Protein AF-A0A2U1SVS5-F1 (afdb_monomer)

Nearest PDB structures (foldseek):
  7b1z-assembly2_B  TM=5.667E-01  e=1.091E-02  Prescottella equi
  4csb-assembly1_A  TM=5.385E-01  e=7.989E-03  Prescottella equi 103S
  5aeo-assembly2_B  TM=5.431E-01  e=1.932E-02  Prescottella equi 103S
  4e1t-assembly1_A  TM=3.953E-01  e=3.135E+00  Yersinia pseudotuberculosis
  2fwv-assembly1_A  TM=2.058E-01  e=2.418E+00  Mycobacterium tuberculosis H37Rv

Mean predicted aligned error: 15.15 Å

Sequence (180 aa):
MSNTLQEVSKEHADALAILSKTALDQEIARSEAAGKQNAAIGTLLRSQPESKCGCQPKVQACGYFCISASPCACGPGNIVVTAGPMAIGNRNVTFTGTGANFQPDGINMSNVYFSGQLPPAESLVGVQVRLHIEITPYSGTIYVYENFTPVGTLIAATQYAGWQGARNFSGDVYGYFYLS

Organism: Methylosinus sporium (NCBI:txid42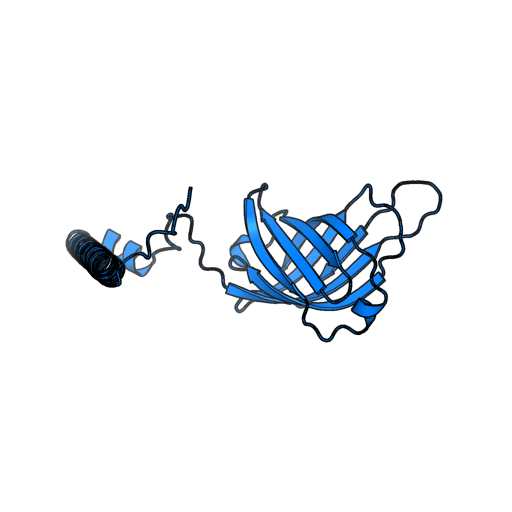8)

Secondary structure (DSSP, 8-state):
---------HHHHHHHHHHHHHHHHHHHHHHHHHHHH-HHHHHHHHT--S-TTT----EEEEEEEEEEE---TTSPEEEEEEEEEEEETTEEEEEEEEEEEE-----EEEEEEEEEEE--HHHHBTSEEEEEEEEETTEEEEEEEETTEEEEEEEE-TT-GGGGGPPPEEEEEEEEEEE-

Foldseek 3Di:
DDDDDPDPPVVNVVVVVVVVVVVVVVVVVVQVVVCVVDVVSVVCVVVPDDDPPPCQPWFKKKWWKWWAWAPDPPFWIKIWMWTPQIDRHPFTKIKTWMFTRHDRPTDTDGGWMKIWTAHHLVVFAPAKWKWWWWAAQQWIKTFIDGPNHGGIMIITDSPRPCSNVDHTDTDIIIIGIHTD

pLDDT: mean 74.79, std 17.15, range [32.5, 95.44]

Solvent-accessible surface area (backbone atoms only — not comparable to full-atom values): 9610 Å² total; per-residue (Å²): 140,81,87,77,81,79,74,79,52,67,67,60,56,52,51,50,51,52,52,52,50,52,54,51,56,50,49,51,53,51,51,54,51,50,22,70,76,32,69,70,48,36,49,51,63,76,59,55,72,62,57,91,81,79,51,66,68,62,26,58,26,37,32,37,31,32,41,37,34,46,68,49,96,84,57,68,12,45,37,42,38,38,32,57,75,19,38,28,57,98,39,48,26,30,36,50,27,44,24,71,75,34,80,37,76,68,44,72,47,70,72,42,46,31,36,38,39,27,54,46,45,88,76,41,47,80,38,72,31,40,36,41,38,38,35,36,65,66,44,38,39,38,37,35,21,50,90,88,41,79,60,29,44,30,38,43,56,82,81,52,77,66,23,82,77,38,63,78,44,75,50,62,28,44,27,36,34,39,81,102

Radius of gyration: 22.4 Å; Cα contacts (8 Å, |Δi|>4): 363; chains: 1; bounding box: 49×61×62 Å

Structure (mmCIF, N/CA/C/O backbone):
data_AF-A0A2U1SVS5-F1
#
_entry.id   AF-A0A2U1SVS5-F1
#
loop_
_atom_site.group_PDB
_atom_site.id
_atom_site.type_symbol
_atom_site.label_atom_id
_atom_site.label_alt_id
_atom_site.label_comp_id
_atom_site.label_asym_id
_atom_site.label_entity_id
_atom_site.label_seq_id
_atom_site.pdbx_PDB_ins_code
_atom_site.Cartn_x
_atom_site.Cartn_y
_atom_site.Cartn_z
_atom_site.occupancy
_atom_site.B_iso_or_equiv
_atom_site.auth_seq_id
_atom_site.auth_comp_id
_atom_site.auth_asym_id
_atom_site.auth_atom_id
_atom_site.pdbx_PDB_model_num
ATOM 1 N N . MET A 1 1 ? 10.528 46.551 0.235 1.00 32.50 1 MET A N 1
ATOM 2 C CA . MET A 1 1 ? 9.398 45.650 0.545 1.00 32.50 1 MET A CA 1
ATOM 3 C C . MET A 1 1 ? 9.972 44.449 1.274 1.00 32.50 1 MET A C 1
ATOM 5 O O . MET A 1 1 ? 10.693 43.688 0.651 1.00 32.50 1 MET A O 1
ATOM 9 N N . SER A 1 2 ? 9.755 44.342 2.584 1.00 36.56 2 SER A N 1
ATOM 10 C CA . SER A 1 2 ? 10.197 43.195 3.386 1.00 36.56 2 SER A CA 1
ATOM 11 C C . SER A 1 2 ? 8.998 42.757 4.220 1.00 36.56 2 SER A C 1
ATOM 13 O O . SER A 1 2 ? 8.586 43.493 5.111 1.00 36.56 2 SER A O 1
ATOM 15 N N . ASN A 1 3 ? 8.374 41.635 3.856 1.00 38.59 3 ASN A N 1
ATOM 16 C CA . ASN A 1 3 ? 7.337 40.996 4.664 1.00 38.59 3 ASN A CA 1
ATOM 17 C C . ASN A 1 3 ? 8.032 39.933 5.511 1.00 38.59 3 ASN A C 1
ATOM 19 O O . ASN A 1 3 ? 8.289 38.822 5.050 1.00 38.59 3 ASN A O 1
ATOM 23 N N . THR A 1 4 ? 8.394 40.309 6.732 1.00 44.88 4 THR A N 1
ATOM 24 C CA . THR A 1 4 ? 8.824 39.383 7.774 1.00 44.88 4 THR A CA 1
ATOM 25 C C . THR A 1 4 ? 7.625 38.544 8.207 1.00 44.88 4 THR A C 1
ATOM 27 O O . THR A 1 4 ? 6.582 39.083 8.576 1.00 44.88 4 THR A O 1
ATOM 30 N N . LEU A 1 5 ? 7.774 37.219 8.134 1.00 44.53 5 LEU A N 1
ATOM 31 C CA . LEU A 1 5 ? 6.872 36.250 8.753 1.00 44.53 5 LEU A CA 1
ATOM 32 C C . LEU A 1 5 ? 6.638 36.673 10.209 1.00 44.53 5 LEU A C 1
ATOM 34 O O . LEU A 1 5 ? 7.589 36.770 10.980 1.00 44.53 5 LEU A O 1
ATOM 38 N N . GLN A 1 6 ? 5.386 36.968 10.563 1.00 47.75 6 GLN A N 1
ATOM 39 C CA . GLN A 1 6 ? 4.992 37.165 11.953 1.00 47.75 6 GLN A CA 1
ATOM 40 C C . GLN A 1 6 ? 5.245 35.850 12.691 1.00 47.75 6 GLN A C 1
ATOM 42 O O . GLN A 1 6 ? 4.517 34.875 12.502 1.00 47.75 6 GLN A O 1
ATOM 47 N N . GLU A 1 7 ? 6.305 35.812 13.496 1.00 52.25 7 GLU A N 1
ATOM 48 C CA . GLU A 1 7 ? 6.508 34.757 14.479 1.00 52.25 7 GLU A CA 1
ATOM 49 C C . GLU A 1 7 ? 5.270 34.716 15.377 1.00 52.25 7 GLU A C 1
ATOM 51 O O . GLU A 1 7 ? 4.921 35.700 16.033 1.00 52.25 7 GLU A O 1
ATOM 56 N N . VAL A 1 8 ? 4.571 33.581 15.375 1.00 52.19 8 VAL A N 1
ATOM 57 C CA . VAL A 1 8 ? 3.497 33.314 16.330 1.00 52.19 8 VAL A CA 1
ATOM 58 C C . VAL A 1 8 ? 4.132 33.391 17.713 1.00 52.19 8 VAL A C 1
ATOM 60 O O . VAL A 1 8 ? 4.944 32.533 18.068 1.00 52.19 8 VAL A O 1
ATOM 63 N N . SER A 1 9 ? 3.823 34.444 18.476 1.00 60.56 9 SER A N 1
ATOM 64 C CA . SER A 1 9 ? 4.403 34.592 19.808 1.00 60.56 9 SER A CA 1
ATOM 65 C C . SER A 1 9 ? 3.999 33.385 20.656 1.00 60.56 9 SER A C 1
ATOM 67 O O . SER A 1 9 ? 2.873 32.889 20.567 1.00 60.56 9 SER A O 1
ATOM 69 N N . LYS A 1 10 ? 4.935 32.891 21.470 1.00 56.66 10 LYS A N 1
ATOM 70 C CA . LYS A 1 10 ? 4.764 31.720 22.346 1.00 56.66 10 LYS A CA 1
ATOM 71 C C . LYS A 1 10 ? 3.466 31.783 23.170 1.00 56.66 10 LYS A C 1
ATOM 73 O O . LYS A 1 10 ? 2.814 30.769 23.378 1.00 56.66 10 LYS A O 1
ATOM 78 N N . GLU A 1 11 ? 3.043 32.992 23.526 1.00 58.91 11 GLU A N 1
ATOM 79 C CA . GLU A 1 11 ? 1.795 33.290 24.232 1.00 58.91 11 GLU A CA 1
ATOM 80 C C . GLU A 1 11 ? 0.536 32.850 23.467 1.00 58.91 11 GLU A C 1
ATOM 82 O O . GLU A 1 11 ? -0.402 32.351 24.082 1.00 58.91 11 GLU A O 1
ATOM 87 N N . HIS A 1 12 ? 0.507 32.967 22.135 1.00 54.91 12 HIS A N 1
ATOM 88 C CA . HIS A 1 12 ? -0.625 32.510 21.320 1.00 54.91 12 HIS A CA 1
ATOM 89 C C . HIS A 1 12 ? -0.682 30.981 21.224 1.00 54.91 12 HIS A C 1
ATOM 91 O O . HIS A 1 12 ? -1.770 30.407 21.223 1.00 54.91 12 HIS A O 1
ATOM 97 N N . ALA A 1 13 ? 0.474 30.313 21.182 1.00 57.88 13 ALA A N 1
ATOM 98 C CA . ALA A 1 13 ? 0.549 28.853 21.196 1.00 57.88 13 ALA A CA 1
ATOM 99 C C . ALA A 1 13 ? 0.124 28.282 22.559 1.00 57.88 13 ALA A C 1
ATOM 101 O O . ALA A 1 13 ? -0.654 27.328 22.614 1.00 57.88 13 ALA A O 1
ATOM 102 N N . ASP A 1 14 ? 0.563 28.914 23.649 1.00 63.12 14 ASP A N 1
ATOM 103 C CA . ASP A 1 14 ? 0.199 28.519 25.010 1.00 63.12 14 ASP A CA 1
ATOM 104 C C . ASP A 1 14 ? -1.291 28.793 25.286 1.00 63.12 14 ASP A C 1
ATOM 106 O O . ASP A 1 14 ? -1.988 27.931 25.826 1.00 63.12 14 ASP A O 1
ATOM 110 N N . ALA A 1 15 ? -1.828 29.931 24.829 1.00 64.50 15 ALA A N 1
ATOM 111 C CA . ALA A 1 15 ? -3.259 30.226 24.914 1.00 64.50 15 ALA A CA 1
ATOM 112 C C . ALA A 1 15 ? -4.104 29.209 24.129 1.00 64.50 15 ALA A C 1
ATOM 114 O O . ALA A 1 15 ? -5.128 28.740 24.630 1.00 64.50 15 ALA A O 1
ATOM 115 N N . LEU A 1 16 ? -3.665 28.810 22.931 1.00 64.19 16 LEU A N 1
ATOM 116 C CA . LEU A 1 16 ? -4.372 27.816 22.124 1.00 64.19 16 LEU A CA 1
ATOM 117 C C . LEU A 1 16 ? -4.304 26.414 22.746 1.00 64.19 16 LEU A C 1
ATOM 119 O O . LEU A 1 16 ? -5.296 25.684 22.714 1.00 64.19 16 LEU A O 1
ATOM 123 N N . ALA A 1 17 ? -3.175 26.045 23.355 1.00 64.31 17 ALA A N 1
ATOM 124 C CA . ALA A 1 17 ? -3.030 24.784 24.081 1.00 64.31 17 ALA A CA 1
ATOM 125 C C . ALA A 1 17 ? -3.951 24.731 25.312 1.00 64.31 17 ALA A C 1
ATOM 127 O O . ALA A 1 17 ? -4.614 23.717 25.545 1.00 64.31 17 ALA A O 1
ATOM 128 N N . ILE A 1 18 ? -4.054 25.838 26.057 1.00 71.56 18 ILE A N 1
ATOM 129 C CA . ILE A 1 18 ? -4.967 25.966 27.202 1.00 71.56 18 ILE A CA 1
ATOM 130 C C . ILE A 1 18 ? -6.426 25.871 26.742 1.00 71.56 18 ILE A C 1
ATOM 132 O O . ILE A 1 18 ? -7.206 25.125 27.340 1.00 71.56 18 ILE A O 1
ATOM 136 N N . LEU A 1 19 ? -6.796 26.573 25.667 1.00 65.25 19 LEU A N 1
ATOM 137 C CA . LEU A 1 19 ? -8.152 26.529 25.111 1.00 65.25 19 LEU A CA 1
ATOM 138 C C . LEU A 1 19 ? -8.512 25.132 24.594 1.00 65.25 19 LEU A C 1
ATOM 140 O O . LEU A 1 19 ? -9.597 24.634 24.889 1.00 65.25 19 LEU A O 1
ATOM 144 N N . SER A 1 20 ? -7.588 24.469 23.895 1.00 62.53 20 SER A N 1
ATOM 145 C CA . SER A 1 20 ? -7.791 23.114 23.363 1.00 62.53 20 SER A CA 1
ATOM 146 C C . SER A 1 20 ? -7.962 22.092 24.484 1.00 62.53 20 SER A C 1
ATOM 148 O O . SER A 1 20 ? -8.863 21.256 24.431 1.00 62.53 20 SER A O 1
ATOM 150 N N . LYS A 1 21 ? -7.143 22.191 25.537 1.00 70.19 21 LYS A N 1
ATOM 151 C CA . LYS A 1 21 ? -7.259 21.332 26.718 1.00 70.19 21 LYS A CA 1
ATOM 152 C C . LYS A 1 21 ? -8.577 21.564 27.459 1.00 70.19 21 LYS A C 1
ATOM 154 O O . LYS A 1 21 ? -9.268 20.610 27.787 1.00 70.19 21 LYS A O 1
ATOM 159 N N . THR A 1 22 ? -8.965 22.824 27.647 1.00 75.06 22 THR A N 1
ATOM 160 C CA . THR A 1 22 ? -10.221 23.176 28.329 1.00 75.06 22 THR A CA 1
ATOM 161 C C . THR A 1 22 ? -11.444 22.681 27.554 1.00 75.06 22 THR A C 1
ATOM 163 O O . THR A 1 22 ? -12.389 22.179 28.158 1.00 75.06 22 THR A O 1
ATOM 166 N N . ALA A 1 23 ? -11.427 22.782 26.222 1.00 67.25 23 ALA A N 1
ATOM 167 C CA . ALA A 1 23 ? -12.500 22.263 25.376 1.00 67.25 23 ALA A CA 1
ATOM 168 C C . ALA A 1 23 ? -12.603 20.730 25.456 1.00 67.25 23 ALA A C 1
ATOM 170 O O . ALA A 1 23 ? -13.708 20.195 25.547 1.00 67.25 23 ALA A O 1
ATOM 171 N N . LEU A 1 24 ? -11.463 20.031 25.489 1.00 67.81 24 LEU A N 1
ATOM 172 C CA . LEU A 1 24 ? -11.420 18.578 25.657 1.00 67.81 24 LEU A CA 1
ATOM 173 C C . LEU A 1 24 ? -11.971 18.148 27.026 1.00 67.81 24 LEU A C 1
ATOM 175 O O . LEU A 1 24 ? -12.818 17.258 27.093 1.00 67.81 24 LEU A O 1
ATOM 179 N N . ASP A 1 25 ? -11.551 18.817 28.101 1.00 69.44 25 ASP A N 1
ATOM 180 C CA . ASP A 1 25 ? -11.997 18.513 29.466 1.00 69.44 25 ASP A CA 1
ATOM 181 C C . ASP A 1 25 ? -13.510 18.762 29.639 1.00 69.44 25 ASP A C 1
ATOM 183 O O . ASP A 1 25 ? -14.208 17.987 30.301 1.00 69.44 25 ASP A O 1
ATOM 187 N N . GLN A 1 26 ? -14.054 19.804 28.997 1.00 71.06 26 GLN A N 1
ATOM 188 C CA . GLN A 1 26 ? -15.495 20.081 28.999 1.00 71.06 26 GLN A CA 1
ATOM 189 C C . GLN A 1 26 ? -16.303 19.020 28.245 1.00 71.06 26 GLN A C 1
ATOM 191 O O . GLN A 1 26 ? -17.394 18.656 28.695 1.00 71.06 26 GLN A O 1
ATOM 196 N N . GLU A 1 27 ? -15.787 18.507 27.129 1.00 66.88 27 GLU A N 1
ATOM 197 C CA . GLU A 1 27 ? -16.477 17.472 26.357 1.00 66.88 27 GLU A CA 1
ATOM 198 C C . GLU A 1 27 ? -16.453 16.117 27.079 1.00 66.88 27 GLU A C 1
ATOM 200 O O . GLU A 1 27 ? -17.473 15.425 27.126 1.00 66.88 27 GLU A O 1
ATOM 205 N N . ILE A 1 28 ? -15.342 15.780 27.749 1.00 66.50 28 ILE A N 1
ATOM 206 C CA . ILE A 1 28 ? -15.255 14.602 28.629 1.00 66.50 28 ILE A CA 1
ATOM 207 C C . ILE A 1 28 ? -16.303 14.698 29.744 1.00 66.50 28 ILE A C 1
ATOM 209 O O . ILE A 1 28 ? -17.084 13.766 29.938 1.00 66.50 28 ILE A O 1
ATOM 213 N N . ALA A 1 29 ? -16.395 15.844 30.425 1.00 71.12 29 ALA A N 1
ATOM 214 C CA . ALA A 1 29 ? -17.366 16.038 31.501 1.00 71.12 29 ALA A CA 1
ATOM 215 C C . ALA A 1 29 ? -18.826 15.950 31.012 1.00 71.12 29 ALA A C 1
ATOM 217 O O . ALA A 1 29 ? -19.676 15.363 31.690 1.00 71.12 29 ALA A O 1
ATOM 218 N N . ARG A 1 30 ? -19.131 16.490 29.822 1.00 68.62 30 ARG A N 1
ATOM 219 C CA . ARG A 1 30 ? -20.461 16.367 29.191 1.00 68.62 30 ARG A CA 1
ATOM 220 C C . ARG A 1 30 ? -20.795 14.921 28.849 1.00 68.62 30 ARG A C 1
ATOM 222 O O . ARG A 1 30 ? -21.911 14.472 29.112 1.00 68.62 30 ARG A O 1
ATOM 229 N N . SER A 1 31 ? -19.823 14.194 28.312 1.00 60.66 31 SER A N 1
ATOM 230 C CA . SER A 1 31 ? -19.953 12.784 27.954 1.00 60.66 31 SER A CA 1
ATOM 231 C C . SER A 1 31 ? -20.200 11.901 29.186 1.00 60.66 31 SER A C 1
ATOM 233 O O . SER A 1 31 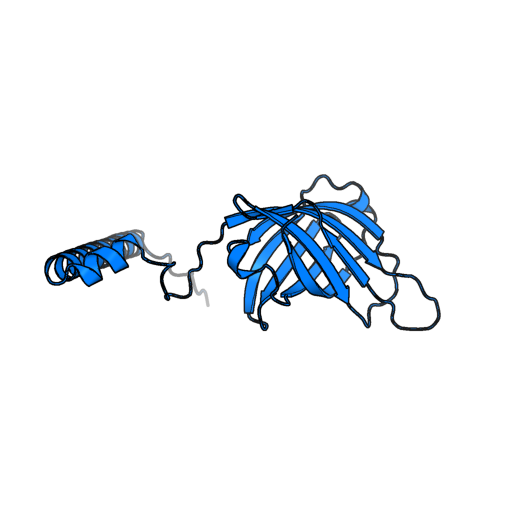? -21.124 11.084 29.203 1.00 60.66 31 SER A O 1
ATOM 235 N N . GLU A 1 32 ? -19.469 12.131 30.280 1.00 66.19 32 GLU A N 1
ATOM 236 C CA . GLU A 1 32 ? -19.681 11.422 31.547 1.00 66.19 32 GLU A CA 1
ATOM 237 C C . GLU A 1 32 ? -21.039 11.740 32.187 1.00 66.19 32 GLU A C 1
ATOM 239 O O . GLU A 1 32 ? -21.702 10.845 32.724 1.00 66.19 32 GLU A O 1
ATOM 244 N N . ALA A 1 33 ? -21.484 12.999 32.118 1.00 65.75 33 ALA A N 1
ATOM 245 C CA . ALA A 1 33 ? -22.799 13.402 32.609 1.00 65.75 33 ALA A CA 1
ATOM 246 C C . ALA A 1 33 ? -23.936 12.752 31.797 1.00 65.75 33 ALA A C 1
ATOM 248 O O . ALA A 1 33 ? -24.898 12.249 32.385 1.00 65.75 33 ALA A O 1
ATOM 249 N N . ALA A 1 34 ? -23.795 12.678 30.469 1.00 59.38 34 ALA A N 1
ATOM 250 C CA . ALA A 1 34 ? -24.742 11.993 29.587 1.00 59.38 34 ALA A CA 1
ATOM 251 C C . ALA A 1 34 ? -24.784 10.474 29.846 1.00 59.38 34 ALA A C 1
ATOM 253 O O . ALA A 1 34 ? -25.864 9.879 29.888 1.00 59.38 34 ALA A O 1
ATOM 254 N N . GLY A 1 35 ? -23.629 9.849 30.104 1.00 55.69 35 GLY A N 1
ATOM 255 C CA . GLY A 1 35 ? -23.532 8.429 30.458 1.00 55.69 35 GLY A CA 1
ATOM 256 C C . GLY A 1 35 ? -24.155 8.078 31.815 1.00 55.69 35 GLY A C 1
ATOM 257 O O . GLY A 1 35 ? -24.663 6.969 31.984 1.00 55.69 35 GLY A O 1
ATOM 258 N N . LYS A 1 36 ? -24.169 9.017 32.771 1.00 61.03 36 LYS A N 1
ATOM 259 C CA . LYS A 1 36 ? -24.844 8.850 34.074 1.00 61.03 36 LYS A CA 1
ATOM 260 C C . LYS A 1 36 ? -26.362 9.019 33.988 1.00 61.03 36 LYS A C 1
ATOM 262 O O . LYS A 1 36 ? -27.076 8.370 34.745 1.00 61.03 36 LYS A O 1
ATOM 267 N N . GLN A 1 37 ? -26.860 9.865 33.083 1.00 56.75 37 GLN A N 1
ATOM 268 C CA . GLN A 1 37 ? -28.302 10.080 32.900 1.00 56.75 37 GLN A CA 1
ATOM 269 C C . GLN A 1 37 ? -28.986 8.963 32.103 1.00 56.75 37 GLN A C 1
ATOM 271 O O . GLN A 1 37 ? -30.198 8.789 32.219 1.00 56.75 37 GLN A O 1
ATOM 276 N N . ASN A 1 38 ? -28.238 8.187 31.315 1.00 52.16 38 ASN A N 1
ATOM 277 C CA . ASN A 1 38 ? -28.802 7.106 30.518 1.00 52.16 38 ASN A CA 1
ATOM 278 C C . ASN A 1 38 ? -27.835 5.912 30.458 1.00 52.16 38 ASN A C 1
ATOM 280 O O . ASN A 1 38 ? -26.825 5.944 29.756 1.00 52.16 38 ASN A O 1
ATOM 284 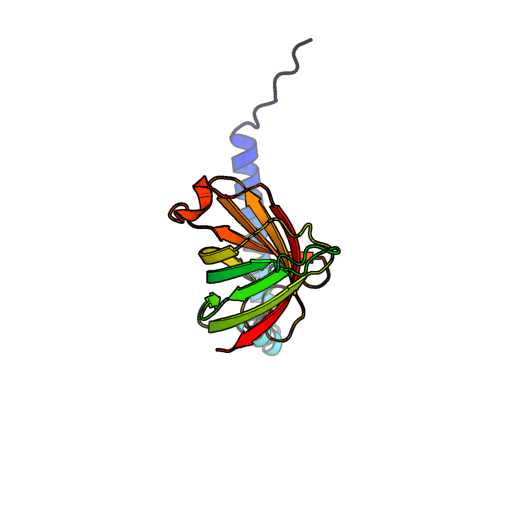N N . ALA A 1 39 ? -28.144 4.836 31.189 1.00 55.78 39 ALA A N 1
ATOM 285 C CA . ALA A 1 39 ? -27.276 3.659 31.310 1.00 55.78 39 ALA A CA 1
ATOM 286 C C . ALA A 1 39 ? -26.973 2.974 29.955 1.00 55.78 39 ALA A C 1
ATOM 288 O O . ALA A 1 39 ? -25.899 2.396 29.773 1.00 55.78 39 ALA A O 1
ATOM 289 N N . ALA A 1 40 ? -27.867 3.104 28.967 1.00 54.25 40 ALA A N 1
ATOM 290 C CA . ALA A 1 40 ? -27.623 2.639 27.600 1.00 54.25 40 ALA A CA 1
ATOM 291 C C . ALA A 1 40 ? -26.546 3.479 26.880 1.00 54.25 40 ALA A C 1
ATOM 293 O O . ALA A 1 40 ? -25.723 2.933 26.146 1.00 54.25 40 ALA A O 1
ATOM 294 N N . ILE A 1 41 ? -26.484 4.787 27.157 1.00 53.44 41 ILE A N 1
ATOM 295 C CA . ILE A 1 41 ? -25.444 5.693 26.644 1.00 53.44 41 ILE A CA 1
ATOM 296 C C . ILE A 1 41 ? -24.109 5.422 27.343 1.00 53.44 41 ILE A C 1
ATOM 298 O O . ILE A 1 41 ? -23.082 5.382 26.680 1.00 53.44 41 ILE A O 1
ATOM 302 N N . GLY A 1 42 ? -24.106 5.142 28.651 1.00 48.88 42 GLY A N 1
ATOM 303 C CA . GLY A 1 42 ? -22.891 4.728 29.368 1.00 48.88 42 GLY A CA 1
ATOM 304 C C . GLY A 1 42 ? -22.266 3.441 28.810 1.00 48.88 42 GLY A C 1
ATOM 305 O O . GLY A 1 42 ? -21.043 3.298 28.800 1.00 48.88 42 GLY A O 1
ATOM 306 N N . THR A 1 43 ? -23.094 2.533 28.285 1.00 49.53 43 THR A N 1
ATOM 307 C CA . THR A 1 43 ? -22.629 1.304 27.626 1.00 49.53 43 THR A CA 1
ATOM 308 C C . THR A 1 43 ? -22.108 1.594 26.215 1.00 49.53 43 THR A C 1
ATOM 310 O O . THR A 1 43 ? -21.009 1.158 25.901 1.00 49.53 43 THR A O 1
ATOM 313 N N . LEU A 1 44 ? -22.810 2.420 25.424 1.00 47.59 44 LEU A N 1
ATOM 314 C CA . LEU A 1 44 ? -22.357 2.909 24.108 1.00 47.59 44 LEU A CA 1
ATOM 315 C C . LEU A 1 44 ? -21.078 3.760 24.167 1.00 47.59 44 LEU A C 1
ATOM 317 O O . LEU A 1 44 ? -20.303 3.768 23.216 1.00 47.59 44 LEU A O 1
ATOM 321 N N . LEU A 1 45 ? -20.853 4.470 25.274 1.00 49.06 45 LEU A N 1
ATOM 322 C CA . LEU A 1 45 ? -19.648 5.262 25.523 1.00 49.06 45 LEU A CA 1
ATOM 323 C C . LEU A 1 45 ? -18.438 4.381 25.851 1.00 49.06 45 LEU A C 1
ATOM 325 O O . LEU A 1 45 ? -17.338 4.631 25.370 1.00 49.06 45 LEU A O 1
ATOM 329 N N . ARG A 1 46 ? -18.642 3.322 26.645 1.00 47.69 46 ARG A N 1
ATOM 330 C CA . ARG A 1 46 ? -17.602 2.314 26.927 1.00 47.69 46 ARG A CA 1
ATOM 331 C C . ARG A 1 46 ? -17.363 1.375 25.751 1.00 47.69 46 ARG A C 1
ATOM 333 O O . ARG A 1 46 ? -16.282 0.811 25.639 1.00 47.69 46 ARG A O 1
ATOM 340 N N . SER A 1 47 ? -18.366 1.212 24.896 1.00 44.06 47 SER A N 1
ATOM 341 C CA . SER A 1 47 ? -18.297 0.434 23.669 1.00 44.06 47 SER A CA 1
ATOM 342 C C . SER A 1 47 ? -18.128 1.312 22.434 1.00 44.06 47 SER A C 1
ATOM 344 O O . SER A 1 47 ? -18.499 0.830 21.367 1.00 44.06 47 SER A O 1
ATOM 346 N N . GLN A 1 48 ? -17.658 2.571 22.549 1.00 39.06 48 GLN A N 1
ATOM 347 C CA . GLN A 1 48 ? -17.537 3.448 21.381 1.00 39.06 48 GLN A CA 1
ATOM 348 C C . GLN A 1 48 ? -16.730 2.719 20.305 1.00 39.06 48 GLN A C 1
ATOM 350 O O . GLN A 1 48 ? -15.525 2.524 20.478 1.00 39.06 48 GLN A O 1
ATOM 355 N N . PRO A 1 49 ? -17.367 2.329 19.187 1.00 44.62 49 PRO A N 1
ATOM 356 C CA . PRO A 1 49 ? -16.627 2.112 17.970 1.00 44.62 49 PRO A CA 1
ATOM 357 C C . PRO A 1 49 ? -16.122 3.504 17.606 1.00 44.62 49 PRO A C 1
ATOM 359 O O . PRO A 1 49 ? -16.926 4.426 17.461 1.00 44.62 49 PRO A O 1
ATOM 362 N N . GLU A 1 50 ? -14.803 3.651 17.609 1.00 44.81 50 GLU A N 1
ATOM 363 C CA . GLU A 1 50 ? -14.022 4.628 16.852 1.00 44.81 50 GLU A CA 1
ATOM 364 C C . GLU A 1 50 ? -14.835 5.838 16.376 1.00 44.81 50 GLU A C 1
ATOM 366 O O . GLU A 1 50 ? -15.624 5.773 15.430 1.00 44.81 50 GLU A O 1
ATOM 371 N N . SER A 1 51 ? -14.663 6.939 17.102 1.00 40.59 51 SER A N 1
ATOM 372 C CA . SER A 1 51 ? -15.244 8.250 16.846 1.00 40.59 51 SER A CA 1
ATOM 373 C C . SER A 1 51 ? -15.538 8.509 15.359 1.00 40.59 51 SER A C 1
ATOM 375 O O . SER A 1 51 ? -14.645 8.618 14.517 1.00 40.59 51 SER A O 1
ATOM 377 N N . LYS A 1 52 ? -16.825 8.728 15.049 1.00 43.19 52 LYS A N 1
ATOM 378 C CA . LYS A 1 52 ? -17.342 9.237 13.762 1.00 43.19 52 LYS A CA 1
ATOM 379 C C . LYS A 1 52 ? -16.861 10.666 13.417 1.00 43.19 52 LYS A C 1
ATOM 381 O O . LYS A 1 52 ? -17.520 11.377 12.669 1.00 43.19 52 LYS A O 1
ATOM 386 N N . CYS A 1 53 ? -15.703 11.085 13.925 1.00 41.91 53 CYS A N 1
ATOM 387 C CA . CYS A 1 53 ? -14.958 12.263 13.479 1.00 41.91 53 CYS A CA 1
ATOM 388 C C . CYS A 1 53 ? -14.108 11.980 12.222 1.00 41.91 53 CYS A C 1
ATOM 390 O O . CYS A 1 53 ? -13.281 12.805 11.852 1.00 41.91 53 CYS A O 1
ATOM 392 N N . GLY A 1 54 ? -14.263 10.816 11.573 1.00 42.78 54 GLY A N 1
ATOM 393 C CA . GLY A 1 54 ? -13.380 10.391 10.477 1.00 42.78 54 GLY A CA 1
ATOM 394 C C . GLY A 1 54 ? -11.996 9.934 10.957 1.00 42.78 54 GLY A C 1
ATOM 395 O O . GLY A 1 54 ? -11.102 9.711 10.146 1.00 42.78 54 GLY A O 1
ATOM 396 N N . CYS A 1 55 ? -11.816 9.772 12.270 1.00 47.44 55 CYS A N 1
ATOM 397 C CA . CYS A 1 55 ? -10.598 9.270 12.891 1.00 47.44 55 CYS A CA 1
ATOM 398 C C . CYS A 1 55 ? -10.743 7.771 13.162 1.00 47.44 55 CYS A C 1
ATOM 400 O O . CYS A 1 55 ? -10.799 7.360 14.318 1.00 47.44 55 CYS A O 1
ATOM 402 N N . GLN A 1 56 ? -10.798 6.943 12.115 1.00 58.34 56 GLN A N 1
ATOM 403 C CA . GLN A 1 56 ? -10.446 5.539 12.332 1.00 58.34 56 GLN A CA 1
ATOM 404 C C . GLN A 1 56 ? -9.012 5.520 12.900 1.00 58.34 56 GLN A C 1
ATOM 406 O O . GLN A 1 56 ? -8.124 6.151 12.310 1.00 58.34 56 GLN A O 1
ATOM 411 N N . PRO A 1 57 ? -8.768 4.894 14.065 1.00 72.56 57 PRO A N 1
ATOM 412 C CA . PRO A 1 57 ? -7.448 4.772 14.636 1.00 72.56 57 PRO A CA 1
ATOM 413 C C . PRO A 1 57 ? -6.613 3.969 13.652 1.00 72.56 57 PRO A C 1
ATOM 415 O O . PRO A 1 57 ? -6.875 2.803 13.362 1.00 72.56 57 PRO A O 1
ATOM 418 N N . LYS A 1 58 ? -5.605 4.631 13.096 1.00 85.25 58 LYS A N 1
ATOM 419 C CA . LYS A 1 58 ? -4.635 3.948 12.261 1.00 85.25 58 LYS A CA 1
ATOM 420 C C . LYS A 1 58 ? -3.792 3.050 13.156 1.00 85.25 58 LYS A C 1
ATOM 422 O O . LYS A 1 58 ? -3.382 3.441 14.250 1.00 85.25 58 LYS A O 1
ATOM 427 N N . VAL A 1 59 ? -3.569 1.833 12.693 1.00 90.69 59 VAL A N 1
ATOM 428 C CA . VAL A 1 59 ? -2.717 0.848 13.345 1.00 90.69 59 VAL A CA 1
ATOM 429 C C . VAL A 1 59 ? -1.436 0.691 12.545 1.00 90.69 59 VAL A C 1
ATOM 431 O O . VAL A 1 59 ? -1.386 0.947 11.338 1.00 90.69 59 VAL A O 1
ATOM 434 N N . GLN A 1 60 ? -0.380 0.261 13.230 1.00 90.94 60 GLN A N 1
ATOM 435 C CA . GLN A 1 60 ? 0.877 -0.046 12.570 1.00 90.94 60 GLN A CA 1
ATOM 436 C C . GLN A 1 60 ? 0.659 -1.173 11.558 1.00 90.94 60 GLN A C 1
ATOM 438 O O . GLN A 1 60 ? 0.130 -2.229 11.899 1.00 90.94 60 GLN A O 1
ATOM 443 N N . ALA A 1 61 ? 1.102 -0.948 10.328 1.00 92.25 61 ALA A N 1
ATOM 444 C CA . ALA A 1 61 ? 1.111 -1.939 9.272 1.00 92.25 61 ALA A CA 1
ATOM 445 C C . ALA A 1 61 ? 2.539 -2.150 8.776 1.00 92.25 61 ALA A C 1
ATOM 447 O O . ALA A 1 61 ? 3.300 -1.188 8.629 1.00 92.25 61 ALA A O 1
ATOM 448 N N . CYS A 1 62 ? 2.921 -3.393 8.514 1.00 91.88 62 CYS A N 1
ATOM 449 C CA . CYS A 1 62 ? 4.197 -3.703 7.893 1.00 91.88 62 CYS A CA 1
ATOM 450 C C . CYS A 1 62 ? 4.220 -5.080 7.236 1.00 91.88 62 CYS A C 1
ATOM 452 O O . CYS A 1 62 ? 3.563 -6.018 7.676 1.00 91.88 62 CYS A O 1
ATOM 454 N N . GLY A 1 63 ? 4.997 -5.216 6.170 1.00 91.12 63 GLY A N 1
ATOM 455 C CA . GLY A 1 63 ? 5.116 -6.484 5.469 1.00 91.12 63 GLY A CA 1
ATOM 456 C C . GLY A 1 63 ? 5.981 -6.393 4.228 1.00 91.12 63 GLY A C 1
ATOM 457 O O . GLY A 1 63 ? 6.393 -5.312 3.804 1.00 91.12 63 GLY A O 1
ATOM 458 N N . TYR A 1 64 ? 6.253 -7.558 3.655 1.00 91.38 64 TYR A N 1
ATOM 459 C CA . TYR A 1 64 ? 6.997 -7.677 2.412 1.00 91.38 64 TYR A CA 1
ATOM 460 C C . TYR A 1 64 ? 6.053 -7.642 1.214 1.00 91.38 64 TYR A C 1
ATOM 462 O O . TYR A 1 64 ? 5.043 -8.348 1.189 1.00 91.38 64 TYR A O 1
ATOM 470 N N . PHE A 1 65 ? 6.416 -6.833 0.224 1.00 91.25 65 PHE A N 1
ATOM 471 C CA . PHE A 1 65 ? 5.726 -6.713 -1.051 1.00 91.25 65 PHE A CA 1
ATOM 472 C C . PHE A 1 65 ? 6.605 -7.244 -2.179 1.00 91.25 65 PHE A C 1
ATOM 474 O O . PHE A 1 65 ? 7.824 -7.038 -2.204 1.00 91.2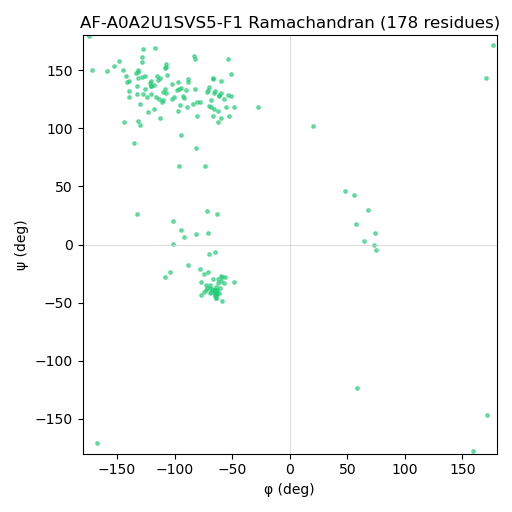5 65 PHE A O 1
ATOM 481 N N . CYS A 1 66 ? 5.947 -7.879 -3.140 1.00 89.75 66 CYS A N 1
ATOM 482 C CA . CYS A 1 66 ? 6.486 -8.189 -4.450 1.00 89.75 66 CYS A CA 1
ATOM 483 C C . CYS A 1 66 ? 5.703 -7.381 -5.485 1.00 89.75 66 CYS A C 1
ATOM 485 O O . CYS A 1 66 ? 4.474 -7.441 -5.529 1.00 89.75 66 CYS A O 1
ATOM 487 N N . ILE A 1 67 ? 6.422 -6.613 -6.294 1.00 87.88 67 ILE A N 1
ATOM 488 C CA . ILE A 1 67 ? 5.904 -5.730 -7.334 1.00 87.88 67 ILE A CA 1
ATOM 489 C C . ILE A 1 67 ? 6.563 -6.174 -8.635 1.00 87.88 67 ILE A C 1
ATOM 491 O O . ILE A 1 67 ? 7.782 -6.078 -8.788 1.00 87.88 67 ILE A O 1
ATOM 495 N N . SER A 1 68 ? 5.761 -6.685 -9.562 1.00 84.38 68 SER A N 1
ATOM 496 C CA . SER A 1 68 ? 6.249 -7.206 -10.838 1.00 84.38 68 SER A CA 1
ATOM 497 C C . SER A 1 68 ? 5.420 -6.664 -11.995 1.00 84.38 68 SER A C 1
ATOM 499 O O . SER A 1 68 ? 4.195 -6.739 -11.968 1.00 84.38 68 SER A O 1
ATOM 501 N N . ALA A 1 69 ? 6.076 -6.124 -13.015 1.00 76.75 69 ALA A N 1
ATOM 502 C CA . ALA A 1 69 ? 5.464 -5.747 -14.280 1.00 76.75 69 ALA A CA 1
ATOM 503 C C . ALA A 1 69 ? 5.904 -6.739 -15.361 1.00 76.75 69 ALA A C 1
ATOM 505 O O . ALA A 1 69 ? 7.092 -7.040 -15.488 1.00 76.75 69 ALA A O 1
ATOM 506 N N . SER A 1 70 ? 4.952 -7.272 -16.130 1.00 66.44 70 SER A N 1
ATOM 507 C CA . SER A 1 70 ? 5.276 -8.195 -17.222 1.00 66.44 70 SER A CA 1
ATOM 508 C C . SER A 1 70 ? 5.789 -7.416 -18.441 1.00 66.44 70 SER A C 1
ATOM 510 O O . SER A 1 70 ? 5.058 -6.563 -18.958 1.00 66.44 70 SER A O 1
ATOM 512 N N . PRO A 1 71 ? 7.004 -7.703 -18.942 1.00 53.88 71 PRO A N 1
ATOM 513 C CA . PRO A 1 71 ? 7.517 -7.081 -20.149 1.00 53.88 71 PRO A CA 1
ATOM 514 C C . PRO A 1 71 ? 6.946 -7.794 -21.382 1.00 53.88 71 PRO A C 1
ATOM 516 O O . PRO A 1 71 ? 7.582 -8.678 -21.949 1.00 53.88 71 PRO A O 1
ATOM 519 N N . CYS A 1 72 ? 5.734 -7.446 -21.814 1.00 48.75 72 CYS A N 1
ATOM 520 C CA . CYS A 1 72 ? 5.258 -7.843 -23.142 1.00 48.75 72 CYS A CA 1
ATOM 521 C C . CYS A 1 72 ? 5.528 -6.717 -24.146 1.00 48.75 72 CYS A C 1
ATOM 523 O O . CYS A 1 72 ? 5.023 -5.608 -24.009 1.00 48.75 72 CYS A O 1
ATOM 525 N N . ALA A 1 73 ? 6.321 -7.020 -25.176 1.00 47.06 73 ALA A N 1
ATOM 526 C CA . ALA A 1 73 ? 6.887 -6.072 -26.140 1.00 47.06 73 ALA A CA 1
ATOM 527 C C . ALA A 1 73 ? 5.883 -5.438 -27.137 1.00 47.06 73 ALA A C 1
ATOM 529 O O . ALA A 1 73 ? 6.306 -4.783 -28.086 1.00 47.06 73 ALA A O 1
ATOM 530 N N . CYS A 1 74 ? 4.570 -5.615 -26.950 1.00 48.09 74 CYS A N 1
ATOM 531 C CA . CYS A 1 74 ? 3.546 -5.268 -27.948 1.00 48.09 74 CYS A CA 1
ATOM 532 C C . CYS A 1 74 ? 2.356 -4.464 -27.385 1.00 48.09 74 CYS A C 1
ATOM 534 O O . CYS A 1 74 ? 1.258 -4.538 -27.934 1.00 48.09 74 CYS A O 1
ATOM 536 N N . GLY A 1 75 ? 2.536 -3.711 -26.296 1.00 54.59 75 GLY A N 1
ATOM 537 C CA . GLY A 1 75 ? 1.480 -2.856 -25.748 1.00 54.59 75 GLY A CA 1
ATOM 538 C C . GLY A 1 75 ? 1.692 -2.476 -24.282 1.00 54.59 75 GLY A C 1
ATOM 539 O O . GLY A 1 75 ? 2.710 -2.848 -23.697 1.00 54.59 75 GLY A O 1
ATOM 540 N N . PRO A 1 76 ? 0.747 -1.730 -23.682 1.00 58.97 76 PRO A N 1
ATOM 541 C CA . PRO A 1 76 ? 0.742 -1.489 -22.244 1.00 58.97 76 PRO A CA 1
ATOM 542 C C . PRO A 1 76 ? 0.800 -2.808 -21.457 1.00 58.97 76 PRO A C 1
ATOM 544 O O . PRO A 1 76 ? 0.004 -3.716 -21.695 1.00 58.97 76 PRO A O 1
ATOM 547 N N . GLY A 1 77 ? 1.744 -2.904 -20.521 1.00 69.81 77 GLY A N 1
ATOM 548 C CA . GLY A 1 77 ? 1.916 -4.055 -19.639 1.00 69.81 77 GLY A CA 1
ATOM 549 C C . GLY A 1 77 ? 0.990 -4.008 -18.421 1.00 69.81 77 GLY A C 1
ATOM 550 O O . GLY A 1 77 ? 0.471 -2.953 -18.041 1.00 69.81 77 GLY A O 1
ATOM 551 N N . ASN A 1 78 ? 0.820 -5.169 -17.786 1.00 80.44 78 ASN A N 1
ATOM 552 C CA . ASN A 1 78 ? 0.152 -5.293 -16.493 1.00 80.44 78 ASN A CA 1
ATOM 553 C C . ASN A 1 78 ? 1.190 -5.326 -15.369 1.00 80.44 78 ASN A C 1
ATOM 555 O O . ASN A 1 78 ? 2.224 -5.993 -15.489 1.00 80.44 78 ASN A O 1
ATOM 559 N N . ILE A 1 79 ? 0.875 -4.651 -14.267 1.00 84.88 79 ILE A N 1
ATOM 560 C CA . ILE A 1 79 ? 1.597 -4.764 -13.002 1.00 84.88 79 ILE A CA 1
ATOM 561 C C . ILE A 1 79 ? 0.802 -5.651 -12.048 1.00 84.88 79 ILE A C 1
ATOM 563 O O . ILE A 1 79 ? -0.423 -5.556 -11.956 1.00 84.88 79 ILE A O 1
ATOM 567 N N . VAL A 1 80 ? 1.506 -6.518 -11.337 1.00 88.88 80 VAL A N 1
ATOM 568 C CA . VAL A 1 80 ? 0.971 -7.384 -10.294 1.00 88.88 80 VAL A CA 1
ATOM 569 C C . VAL A 1 80 ? 1.698 -7.053 -9.005 1.00 88.88 80 VAL A C 1
ATOM 571 O O . VAL A 1 80 ? 2.932 -7.007 -8.966 1.00 88.88 80 VAL A O 1
ATOM 574 N N . VAL A 1 81 ? 0.919 -6.830 -7.953 1.00 91.06 81 VAL A N 1
ATOM 575 C CA . VAL A 1 81 ? 1.425 -6.553 -6.614 1.00 91.06 81 VAL A CA 1
ATOM 576 C C . VAL A 1 81 ? 0.838 -7.560 -5.657 1.00 91.06 81 VAL A C 1
ATOM 578 O O . VAL A 1 81 ? -0.379 -7.725 -5.568 1.00 91.06 81 VAL A O 1
ATOM 581 N N . THR A 1 82 ? 1.719 -8.211 -4.918 1.00 93.19 82 THR A N 1
ATOM 582 C CA . THR A 1 82 ? 1.348 -9.155 -3.873 1.00 93.19 82 THR A CA 1
ATOM 583 C C . THR A 1 82 ? 2.068 -8.799 -2.588 1.00 93.19 82 THR A C 1
ATOM 585 O O . THR A 1 82 ? 3.235 -8.411 -2.624 1.00 93.19 82 THR A O 1
ATOM 588 N N . ALA A 1 83 ? 1.407 -8.981 -1.453 1.00 89.44 83 ALA A N 1
ATOM 589 C CA . ALA A 1 83 ? 2.042 -8.924 -0.142 1.00 89.44 83 ALA A CA 1
ATOM 590 C C . ALA A 1 83 ? 1.618 -10.137 0.675 1.00 89.44 83 ALA A C 1
ATOM 592 O O . ALA A 1 83 ? 0.459 -10.547 0.599 1.00 89.44 83 ALA A O 1
ATOM 593 N N . GLY A 1 84 ? 2.519 -10.701 1.475 1.00 78.19 84 GLY A N 1
ATOM 594 C CA . GLY A 1 84 ? 2.115 -11.756 2.395 1.00 78.19 84 GLY A CA 1
ATOM 595 C C . GLY A 1 84 ? 3.259 -12.486 3.101 1.00 78.19 84 GLY A C 1
ATOM 596 O O . GLY A 1 84 ? 4.279 -12.757 2.468 1.00 78.19 84 GLY A O 1
ATOM 597 N N . PRO A 1 85 ? 3.066 -12.866 4.381 1.00 84.75 85 PRO A N 1
ATOM 598 C CA . PRO A 1 85 ? 2.107 -12.296 5.338 1.00 84.75 85 PRO A CA 1
ATOM 599 C C . PRO A 1 85 ? 2.537 -10.884 5.791 1.00 84.75 85 PRO A C 1
ATOM 601 O O . PRO A 1 85 ? 3.693 -10.655 6.145 1.00 84.75 85 PRO A O 1
ATOM 604 N N . MET A 1 86 ? 1.597 -9.936 5.774 1.00 93.00 86 MET A N 1
ATOM 605 C CA . MET A 1 86 ? 1.747 -8.554 6.248 1.00 93.00 86 MET A CA 1
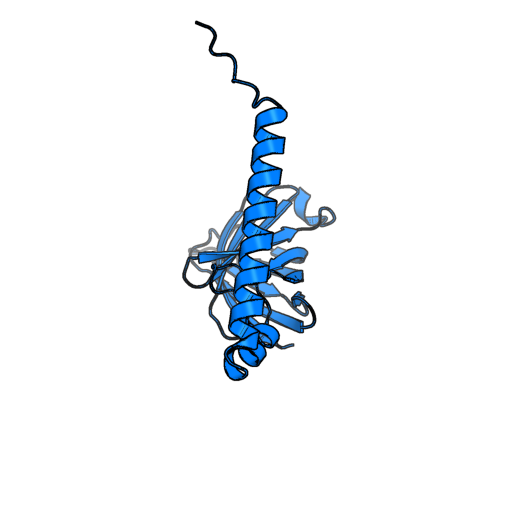ATOM 606 C C . MET A 1 86 ? 0.968 -8.371 7.552 1.00 93.00 86 MET A C 1
ATOM 608 O O . MET A 1 86 ? -0.197 -8.747 7.620 1.00 93.00 86 MET A O 1
ATOM 612 N N . ALA A 1 87 ? 1.570 -7.747 8.558 1.00 91.56 87 ALA A N 1
ATOM 613 C CA . ALA A 1 87 ? 0.879 -7.360 9.779 1.00 91.56 87 ALA A CA 1
ATOM 614 C C . ALA A 1 87 ? 0.129 -6.035 9.575 1.00 91.56 87 ALA A C 1
ATOM 616 O O . ALA A 1 87 ? 0.696 -5.075 9.054 1.00 91.56 87 ALA A O 1
ATOM 617 N N . ILE A 1 88 ? -1.125 -5.968 10.017 1.00 91.69 88 ILE A N 1
ATOM 618 C CA . ILE A 1 88 ? -1.910 -4.741 10.205 1.00 91.69 88 ILE A CA 1
ATOM 619 C C . ILE A 1 88 ? -2.495 -4.820 11.618 1.00 91.69 88 ILE A C 1
ATOM 621 O O . ILE A 1 88 ? -3.419 -5.591 11.889 1.00 91.69 88 ILE A O 1
ATOM 625 N N . GLY A 1 89 ? -1.904 -4.075 12.553 1.00 88.50 89 GLY A N 1
ATOM 626 C CA . GLY A 1 89 ? -2.163 -4.242 13.981 1.00 88.50 89 GLY A CA 1
ATOM 627 C C . GLY A 1 89 ? -1.840 -5.670 14.434 1.00 88.50 89 GLY A C 1
ATOM 628 O O . GLY A 1 89 ? -0.734 -6.160 14.226 1.00 88.50 89 GLY A O 1
ATOM 629 N N . ASN A 1 90 ? -2.826 -6.350 15.022 1.00 85.88 90 ASN A N 1
ATOM 630 C CA . ASN A 1 90 ? -2.692 -7.728 15.516 1.00 85.88 90 ASN A CA 1
ATOM 631 C C . ASN A 1 90 ? -3.159 -8.791 14.504 1.00 85.88 90 ASN A C 1
ATOM 633 O O . ASN A 1 90 ? -3.366 -9.949 14.874 1.00 85.88 90 ASN A O 1
ATOM 637 N N . ARG A 1 91 ? -3.385 -8.411 13.242 1.00 87.75 91 ARG A N 1
ATOM 638 C CA . ARG A 1 91 ? -3.861 -9.308 12.182 1.00 87.75 91 ARG A CA 1
ATOM 639 C C . ARG A 1 91 ? -2.796 -9.476 11.114 1.00 87.75 91 ARG A C 1
ATOM 641 O O . ARG A 1 91 ? -2.154 -8.505 10.729 1.00 87.75 91 ARG A O 1
ATOM 648 N N . ASN A 1 92 ? -2.676 -10.693 10.598 1.00 92.19 92 ASN A N 1
ATOM 649 C CA . ASN A 1 92 ? -1.896 -10.958 9.400 1.00 92.19 92 ASN A CA 1
ATOM 650 C C . ASN A 1 92 ? -2.827 -11.006 8.195 1.00 92.19 92 ASN A C 1
ATOM 652 O O . ASN A 1 92 ? -3.869 -11.662 8.228 1.00 92.19 92 ASN A O 1
ATOM 656 N N . VAL A 1 93 ? -2.434 -10.312 7.138 1.00 93.56 93 VAL A N 1
ATOM 657 C CA . VAL A 1 93 ? -3.151 -10.258 5.872 1.00 93.56 93 VAL A CA 1
ATOM 658 C C . VAL A 1 93 ? -2.226 -10.586 4.709 1.00 93.56 93 VAL A C 1
ATOM 660 O O . VAL A 1 93 ? -1.003 -10.426 4.785 1.00 93.56 93 VAL A O 1
ATOM 663 N N . THR A 1 94 ? -2.820 -11.031 3.614 1.00 95.44 94 THR A N 1
ATOM 664 C CA . THR A 1 94 ? -2.209 -11.019 2.291 1.00 95.44 94 THR A CA 1
ATOM 665 C C . THR A 1 94 ? -2.873 -9.944 1.447 1.00 95.44 94 THR A C 1
ATOM 667 O O . THR A 1 94 ? -4.029 -9.588 1.665 1.00 95.44 94 THR A O 1
ATOM 670 N N . PHE A 1 95 ? -2.138 -9.413 0.481 1.00 95.12 95 PHE A N 1
ATOM 671 C CA . PHE A 1 95 ? -2.669 -8.518 -0.536 1.00 95.12 95 PHE A CA 1
ATOM 672 C C . PHE A 1 95 ? -2.432 -9.130 -1.908 1.00 95.12 95 PHE A C 1
ATOM 674 O O . PHE A 1 95 ? -1.365 -9.690 -2.168 1.00 95.12 95 PHE A O 1
ATOM 681 N N . THR A 1 96 ? -3.404 -8.998 -2.802 1.00 94.62 96 THR A N 1
ATOM 682 C CA . THR A 1 96 ? -3.212 -9.262 -4.230 1.00 94.62 96 THR A CA 1
ATOM 683 C C . THR A 1 96 ? -3.948 -8.203 -5.027 1.00 94.62 96 THR A C 1
ATOM 685 O O . THR A 1 96 ? -5.144 -7.981 -4.822 1.00 94.62 96 THR A O 1
ATOM 688 N N . GLY A 1 97 ? -3.233 -7.561 -5.943 1.00 92.44 97 GLY A N 1
ATOM 689 C CA . GLY A 1 97 ? -3.781 -6.539 -6.814 1.00 92.44 97 GLY A CA 1
ATOM 690 C C . GLY A 1 97 ? -3.106 -6.512 -8.173 1.00 92.44 97 GLY A C 1
ATOM 691 O O . GLY A 1 97 ? -1.972 -6.967 -8.344 1.00 92.44 97 GLY A O 1
ATOM 692 N N . THR A 1 98 ? -3.828 -5.961 -9.143 1.00 91.38 98 THR A N 1
ATOM 693 C CA . THR A 1 98 ? -3.339 -5.773 -10.509 1.00 91.38 98 THR A CA 1
ATOM 694 C C . THR A 1 98 ? -3.623 -4.360 -10.991 1.00 91.38 98 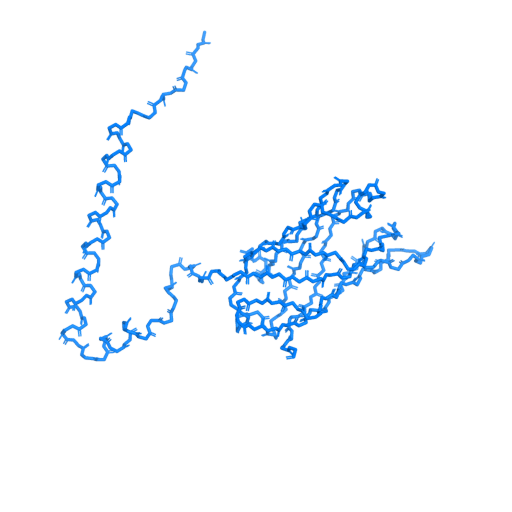THR A C 1
ATOM 696 O O . THR A 1 98 ? -4.592 -3.723 -10.573 1.00 91.38 98 THR A O 1
ATOM 699 N N . GLY A 1 99 ? -2.750 -3.856 -11.847 1.00 87.06 99 GLY A N 1
ATOM 700 C CA . GLY A 1 99 ? -2.930 -2.595 -12.540 1.00 87.06 99 GLY A CA 1
ATOM 701 C C . GLY A 1 99 ? -2.637 -2.777 -14.028 1.00 87.06 99 GLY A C 1
ATOM 702 O O . GLY A 1 99 ? -1.831 -3.628 -14.409 1.00 87.06 99 GLY A O 1
ATOM 703 N N . ALA A 1 100 ? -3.296 -1.981 -14.863 1.00 81.50 100 ALA A N 1
ATOM 704 C CA . ALA A 1 100 ? -3.155 -2.009 -16.316 1.00 81.50 100 ALA A CA 1
ATOM 705 C C . ALA A 1 100 ? -2.605 -0.677 -16.842 1.00 81.50 100 ALA A C 1
ATOM 707 O O . ALA A 1 100 ? -2.605 0.325 -16.131 1.00 81.50 100 ALA A O 1
ATOM 708 N N . ASN A 1 101 ? -2.215 -0.659 -18.119 1.00 70.44 101 ASN A N 1
ATOM 709 C CA . ASN A 1 101 ? -1.731 0.536 -18.821 1.00 70.44 101 ASN A CA 1
ATOM 710 C C . ASN A 1 101 ? -0.386 1.077 -18.330 1.00 70.44 101 ASN A C 1
ATOM 712 O O . ASN A 1 101 ? -0.110 2.268 -18.455 1.00 70.44 101 ASN A O 1
ATOM 716 N N . PHE A 1 102 ? 0.477 0.192 -17.831 1.00 71.31 102 PHE A N 1
ATOM 717 C CA . PHE A 1 102 ? 1.832 0.562 -17.444 1.00 71.31 102 PHE A CA 1
ATOM 718 C C . PHE A 1 102 ? 2.787 0.444 -18.621 1.00 71.31 102 PHE A C 1
ATOM 720 O O . PHE A 1 102 ? 2.691 -0.482 -19.430 1.00 71.31 102 PHE A O 1
ATOM 727 N N . GLN A 1 103 ? 3.742 1.372 -18.712 1.00 64.69 103 GLN A N 1
ATOM 728 C CA . GLN A 1 103 ? 4.898 1.134 -19.566 1.00 64.69 103 GLN A CA 1
ATOM 729 C C . GLN A 1 103 ? 5.630 -0.105 -19.020 1.00 64.69 103 GLN A C 1
ATOM 731 O O . GLN A 1 103 ? 5.884 -0.165 -17.816 1.00 64.69 103 GLN A O 1
ATOM 736 N N . PRO A 1 104 ? 5.919 -1.113 -19.861 1.00 55.09 104 PRO A N 1
ATOM 737 C CA . PRO A 1 104 ? 6.439 -2.418 -19.447 1.00 55.09 104 PRO A CA 1
ATOM 738 C C . PRO A 1 104 ? 7.903 -2.387 -18.970 1.00 55.09 104 PRO A C 1
ATOM 740 O O . PRO A 1 104 ? 8.609 -3.387 -19.087 1.00 55.09 104 PRO A O 1
ATOM 743 N N . ASP A 1 105 ? 8.370 -1.265 -18.423 1.00 59.31 105 ASP A N 1
ATOM 744 C CA . ASP A 1 105 ? 9.758 -1.018 -18.044 1.00 59.31 105 ASP A CA 1
ATOM 745 C C . ASP A 1 105 ? 10.141 -1.794 -16.772 1.00 59.31 105 ASP A C 1
ATOM 747 O O . ASP A 1 105 ? 10.397 -1.224 -15.718 1.00 59.31 105 ASP A O 1
ATOM 751 N N . GLY A 1 106 ? 10.186 -3.123 -16.875 1.00 60.81 106 GLY A N 1
ATOM 752 C CA . GLY A 1 106 ? 11.080 -4.006 -16.127 1.00 60.81 106 GLY A CA 1
ATOM 753 C C . GLY A 1 106 ? 11.026 -3.962 -14.601 1.00 60.81 106 GLY A C 1
ATOM 754 O O . GLY A 1 106 ? 11.977 -4.428 -13.973 1.00 60.81 106 GLY A O 1
ATOM 755 N N . ILE A 1 107 ? 9.972 -3.424 -13.983 1.00 73.94 107 ILE A N 1
ATOM 756 C CA . ILE A 1 107 ? 9.868 -3.400 -12.521 1.00 73.94 107 ILE A CA 1
ATOM 757 C C . ILE A 1 107 ? 9.720 -4.830 -12.039 1.00 73.94 107 ILE A C 1
ATOM 759 O O . ILE A 1 107 ? 8.697 -5.476 -12.252 1.00 73.94 107 ILE A O 1
ATOM 763 N N . ASN A 1 108 ? 10.761 -5.321 -11.386 1.00 80.62 108 ASN A N 1
ATOM 764 C CA . ASN A 1 108 ? 10.759 -6.600 -10.709 1.00 80.62 108 ASN A CA 1
ATOM 765 C C . ASN A 1 108 ? 11.416 -6.407 -9.348 1.00 80.62 108 ASN A C 1
ATOM 767 O O . ASN A 1 108 ? 12.629 -6.538 -9.189 1.00 80.62 108 ASN A O 1
ATOM 771 N N . MET A 1 109 ? 10.593 -6.027 -8.377 1.00 82.06 109 MET A N 1
ATOM 772 C CA . MET A 1 109 ? 11.009 -5.802 -7.006 1.00 82.06 109 MET A CA 1
ATOM 773 C C . MET A 1 109 ? 10.368 -6.858 -6.126 1.00 82.06 109 MET A C 1
ATOM 775 O O . MET A 1 109 ? 9.166 -6.843 -5.893 1.00 82.06 109 MET A O 1
ATOM 779 N N . SER A 1 110 ? 11.174 -7.790 -5.639 1.00 86.31 110 SER A N 1
ATOM 780 C CA . SER A 1 110 ? 10.720 -8.839 -4.727 1.00 86.31 110 SER A CA 1
ATOM 781 C C . SER A 1 110 ? 11.221 -8.578 -3.313 1.00 86.31 110 SER A C 1
ATOM 783 O O . SER A 1 110 ? 12.340 -8.095 -3.143 1.00 86.31 110 SER A O 1
ATOM 785 N N . ASN A 1 111 ? 10.421 -8.945 -2.310 1.00 86.25 111 ASN A N 1
ATOM 786 C CA . ASN A 1 111 ? 10.763 -8.851 -0.887 1.00 86.25 111 ASN A CA 1
ATOM 787 C C . ASN A 1 111 ? 11.161 -7.438 -0.429 1.00 86.25 111 ASN A C 1
ATOM 789 O O . ASN A 1 111 ? 12.093 -7.261 0.360 1.00 86.25 111 ASN A O 1
ATOM 793 N N . VAL A 1 112 ? 10.434 -6.421 -0.892 1.00 86.75 112 VAL A N 1
ATOM 794 C CA . VAL A 1 112 ? 10.606 -5.053 -0.392 1.00 86.75 112 VAL A CA 1
ATOM 795 C C . VAL A 1 112 ? 9.786 -4.897 0.878 1.00 86.75 112 VAL A C 1
ATOM 797 O O . VAL A 1 112 ? 8.571 -5.084 0.864 1.00 86.75 112 VAL A O 1
ATOM 800 N N . TYR A 1 113 ? 10.442 -4.562 1.984 1.00 89.38 113 TYR A N 1
ATOM 801 C CA . TYR A 1 113 ? 9.747 -4.317 3.241 1.00 89.38 113 TYR A CA 1
ATOM 802 C C . TYR A 1 113 ? 9.157 -2.909 3.260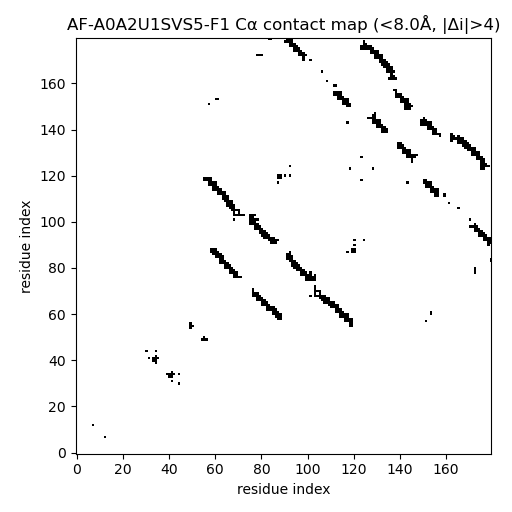 1.00 89.38 113 TYR A C 1
ATOM 804 O O . TYR A 1 113 ? 9.893 -1.927 3.143 1.00 89.38 113 TYR A O 1
ATOM 812 N N . PHE A 1 114 ? 7.848 -2.820 3.463 1.00 91.62 114 PHE A N 1
ATOM 813 C CA . PHE A 1 114 ? 7.120 -1.572 3.650 1.00 91.62 114 PHE A CA 1
ATOM 814 C C . PHE A 1 114 ? 6.524 -1.515 5.053 1.00 91.62 114 PHE A C 1
ATOM 816 O O . PHE A 1 114 ? 6.087 -2.530 5.598 1.00 91.62 114 PHE A O 1
ATOM 823 N N . SER A 1 115 ? 6.479 -0.319 5.635 1.00 91.88 115 SER A N 1
ATOM 824 C CA . SER A 1 115 ? 5.864 -0.083 6.941 1.00 91.88 115 SER A CA 1
ATOM 825 C C . SER A 1 115 ? 5.179 1.275 7.008 1.00 91.88 115 SER A C 1
ATOM 827 O O . SER A 1 115 ? 5.592 2.217 6.336 1.00 91.88 115 SER A O 1
ATOM 829 N N . GLY A 1 116 ? 4.132 1.386 7.813 1.00 89.50 116 GLY A N 1
ATOM 830 C CA . GLY A 1 116 ? 3.391 2.626 7.967 1.00 89.50 116 GLY A CA 1
ATOM 831 C C . GLY A 1 116 ? 2.117 2.442 8.773 1.00 89.50 116 GLY A C 1
ATOM 832 O O . GLY A 1 116 ? 2.073 1.642 9.704 1.00 89.50 116 GLY A O 1
ATOM 833 N N . GLN A 1 117 ? 1.096 3.217 8.431 1.00 89.25 117 GLN A N 1
ATOM 834 C CA . GLN A 1 117 ? -0.132 3.349 9.212 1.00 89.25 117 GLN A CA 1
ATOM 835 C C . GLN A 1 117 ? -1.334 3.164 8.287 1.00 89.25 117 GLN A C 1
ATOM 837 O O . GLN A 1 117 ? -1.492 3.925 7.327 1.00 89.25 117 GLN A O 1
ATOM 842 N N . LEU A 1 118 ? -2.169 2.169 8.583 1.00 91.38 118 LEU A N 1
ATOM 843 C CA . LEU A 1 118 ? -3.393 1.835 7.845 1.00 91.38 118 LEU A CA 1
ATOM 844 C C . LEU A 1 118 ? -4.581 1.745 8.813 1.00 91.38 118 LEU A C 1
ATOM 846 O O . LEU A 1 118 ? -4.358 1.578 10.013 1.00 91.38 118 LEU A O 1
ATOM 850 N N . PRO A 1 119 ? -5.835 1.822 8.334 1.00 90.94 119 PRO A N 1
ATOM 851 C CA . PRO A 1 119 ? -6.982 1.400 9.129 1.00 90.94 119 PRO A CA 1
ATOM 852 C C . PRO A 1 119 ? -6.822 -0.034 9.659 1.00 90.94 119 PRO A C 1
ATOM 854 O O . PRO A 1 119 ? -6.047 -0.813 9.088 1.00 90.94 119 PRO A O 1
ATOM 857 N N . PRO A 1 120 ? -7.563 -0.406 10.716 1.00 89.81 120 PRO A N 1
ATOM 858 C CA . PRO A 1 120 ? -7.610 -1.782 11.194 1.00 89.81 120 PRO A CA 1
ATOM 859 C C . PRO A 1 120 ? -7.924 -2.754 10.053 1.00 89.81 120 PRO A C 1
ATOM 861 O O . PRO A 1 120 ? -8.673 -2.425 9.129 1.00 89.81 120 PRO A O 1
ATOM 864 N N . ALA A 1 121 ? -7.361 -3.963 10.113 1.00 88.44 121 ALA A N 1
ATOM 865 C CA . ALA A 1 121 ? -7.533 -4.959 9.056 1.00 88.44 121 ALA A CA 1
ATOM 866 C C . ALA A 1 121 ? -9.015 -5.278 8.806 1.00 88.44 121 ALA A C 1
ATOM 868 O O . ALA A 1 121 ? -9.416 -5.497 7.667 1.00 88.44 121 ALA A O 1
ATOM 869 N N . GLU A 1 122 ? -9.833 -5.239 9.859 1.00 87.31 122 GLU A N 1
ATOM 870 C CA . GLU A 1 122 ? -11.282 -5.424 9.818 1.00 87.31 122 GLU A CA 1
ATOM 871 C C . GLU A 1 122 ? -11.995 -4.439 8.873 1.00 87.31 122 GLU A C 1
ATOM 873 O O . GLU A 1 122 ? -13.034 -4.786 8.318 1.00 87.31 122 GLU A O 1
ATOM 878 N N . SER A 1 123 ? -11.427 -3.248 8.652 1.00 88.12 123 SER A N 1
ATOM 879 C CA . SER A 1 123 ? -11.965 -2.231 7.738 1.00 88.12 123 SER A CA 1
ATOM 880 C C . SER A 1 123 ? -11.470 -2.384 6.296 1.00 88.12 123 SER A C 1
ATOM 882 O O . SER A 1 123 ? -12.060 -1.809 5.390 1.00 88.12 123 SER A O 1
ATOM 884 N N . LEU A 1 124 ? -10.384 -3.131 6.064 1.00 88.44 124 LEU A N 1
ATOM 885 C CA . LEU A 1 124 ? -9.743 -3.258 4.746 1.00 88.44 124 LEU A CA 1
ATOM 886 C C . LEU A 1 124 ? -9.959 -4.624 4.088 1.00 88.44 124 LEU A C 1
ATOM 888 O O . LEU A 1 124 ? -9.905 -4.741 2.862 1.00 88.44 124 LEU A O 1
ATOM 892 N N . VAL A 1 125 ? -10.152 -5.678 4.883 1.00 91.12 125 VAL A N 1
ATOM 893 C CA . VAL A 1 125 ? -10.315 -7.042 4.371 1.00 91.12 125 VAL A CA 1
ATOM 894 C C . VAL A 1 125 ? -11.609 -7.155 3.569 1.00 91.12 125 VAL A C 1
ATOM 896 O O . VAL A 1 125 ? -12.679 -6.762 4.024 1.00 91.12 125 VAL A O 1
ATOM 899 N N . GLY A 1 126 ? -11.510 -7.718 2.363 1.00 88.12 126 GLY A N 1
ATOM 900 C CA . GLY A 1 126 ? -12.651 -7.883 1.456 1.00 88.12 126 GLY A CA 1
ATOM 901 C C . GLY A 1 126 ? -13.138 -6.591 0.788 1.00 88.12 126 GLY A C 1
ATOM 902 O O . GLY A 1 126 ? -14.048 -6.650 -0.038 1.00 88.12 126 GLY A O 1
ATOM 903 N N . VAL A 1 127 ? -12.518 -5.445 1.082 1.00 90.19 127 VAL A N 1
ATOM 904 C CA . VAL A 1 127 ? -12.788 -4.166 0.416 1.00 90.19 127 VAL A CA 1
ATOM 905 C C . VAL A 1 127 ? -11.793 -3.976 -0.724 1.00 90.19 127 VAL A C 1
ATOM 907 O O . VAL A 1 127 ? -10.593 -4.213 -0.562 1.00 90.19 127 VAL A O 1
ATOM 910 N N . GLN A 1 128 ? -12.281 -3.560 -1.896 1.00 93.50 128 GLN A N 1
ATOM 911 C CA . GLN A 1 128 ? -11.389 -3.216 -2.997 1.00 93.50 128 GLN A CA 1
ATOM 912 C C . GLN A 1 128 ? -10.663 -1.918 -2.656 1.00 93.50 128 GLN A C 1
ATOM 914 O O . GLN A 1 128 ? -11.283 -0.865 -2.504 1.00 93.50 128 GLN A O 1
ATOM 919 N N . VAL A 1 129 ? -9.342 -1.985 -2.584 1.00 95.00 129 VAL A N 1
ATOM 920 C CA . VAL A 1 129 ? -8.487 -0.821 -2.372 1.00 95.00 129 VAL A CA 1
ATOM 921 C C . VAL A 1 129 ? -7.739 -0.481 -3.651 1.00 95.00 129 VAL A C 1
ATOM 923 O O . VAL A 1 129 ? -7.427 -1.353 -4.470 1.00 95.00 129 VAL A O 1
ATOM 926 N N . ARG A 1 130 ? -7.409 0.799 -3.798 1.00 94.81 130 ARG A N 1
ATOM 927 C CA . ARG A 1 130 ? -6.427 1.271 -4.772 1.00 94.81 130 ARG A CA 1
ATOM 928 C C . ARG A 1 130 ? -5.123 1.564 -4.043 1.00 94.81 130 ARG A C 1
ATOM 930 O O . ARG A 1 130 ? -5.101 2.363 -3.111 1.00 94.81 130 ARG A O 1
ATOM 937 N N . LEU A 1 131 ? -4.038 0.959 -4.494 1.00 94.88 131 LEU A N 1
ATOM 938 C CA . LEU A 1 131 ? -2.679 1.296 -4.101 1.00 94.88 131 LEU A CA 1
ATOM 939 C C . LEU A 1 131 ? -2.083 2.219 -5.160 1.00 94.88 131 LEU A C 1
ATOM 941 O O . LEU A 1 131 ? -1.896 1.783 -6.292 1.00 94.88 131 LEU A O 1
ATOM 945 N N . HIS A 1 132 ? -1.778 3.463 -4.799 1.00 92.62 132 HIS A N 1
ATOM 946 C CA . HIS A 1 132 ? -0.910 4.307 -5.615 1.00 92.62 132 HIS A CA 1
ATOM 947 C C . HIS A 1 132 ? 0.529 4.079 -5.169 1.00 92.62 132 HIS A C 1
ATOM 949 O O . HIS A 1 132 ? 0.863 4.299 -4.004 1.00 92.62 132 HIS A O 1
ATOM 955 N N . ILE A 1 133 ? 1.364 3.594 -6.071 1.00 90.25 133 ILE A N 1
ATOM 956 C CA . ILE A 1 133 ? 2.731 3.178 -5.787 1.00 90.25 133 ILE A CA 1
ATOM 957 C C . ILE A 1 133 ? 3.662 4.176 -6.446 1.00 90.25 133 ILE A C 1
ATOM 959 O O . ILE A 1 133 ? 3.608 4.353 -7.659 1.00 90.25 133 ILE A O 1
ATOM 963 N N . GLU A 1 134 ? 4.541 4.769 -5.653 1.00 88.19 134 GLU A N 1
ATOM 964 C CA . GLU A 1 134 ? 5.627 5.623 -6.112 1.00 88.19 134 GLU A CA 1
ATOM 965 C C . GLU A 1 134 ? 6.957 4.971 -5.747 1.00 88.19 134 GLU A C 1
ATOM 967 O O . GLU A 1 134 ? 7.195 4.607 -4.596 1.00 88.19 134 GLU A O 1
ATOM 972 N N . ILE A 1 135 ? 7.832 4.811 -6.729 1.00 85.50 135 ILE A N 1
ATOM 973 C CA . ILE A 1 135 ? 9.177 4.261 -6.575 1.00 85.50 135 ILE A CA 1
ATOM 974 C C . ILE A 1 135 ? 10.138 5.263 -7.201 1.00 85.50 135 ILE A C 1
ATOM 976 O O . ILE A 1 135 ? 9.958 5.688 -8.340 1.00 85.50 135 ILE A O 1
ATOM 980 N N . THR A 1 136 ? 11.171 5.625 -6.458 1.00 81.69 136 THR A N 1
ATOM 981 C CA . THR A 1 136 ? 12.307 6.416 -6.931 1.00 81.69 136 THR A CA 1
ATOM 982 C C . THR A 1 136 ? 13.601 5.687 -6.579 1.00 81.69 136 THR A C 1
ATOM 984 O O . THR A 1 136 ? 13.593 4.738 -5.784 1.00 81.69 136 THR A O 1
ATOM 987 N N . PRO A 1 137 ? 14.753 6.112 -7.122 1.00 80.69 137 PRO A N 1
ATOM 988 C CA . PRO A 1 137 ? 16.027 5.696 -6.568 1.00 80.69 137 PRO A CA 1
ATOM 989 C C . PRO A 1 137 ? 16.039 5.950 -5.055 1.00 80.69 137 PRO A C 1
ATOM 991 O O . PRO A 1 137 ? 15.761 7.060 -4.604 1.00 80.69 137 PRO A O 1
ATOM 994 N N . TYR A 1 138 ? 16.374 4.919 -4.281 1.00 79.62 138 TYR A N 1
ATOM 995 C CA . TYR A 1 138 ? 16.502 4.947 -2.811 1.00 79.62 138 TYR A CA 1
ATOM 996 C C . TYR A 1 138 ? 15.207 4.981 -1.986 1.00 79.62 138 TYR A C 1
ATOM 998 O O . TYR A 1 138 ? 15.302 4.869 -0.762 1.00 79.62 138 TYR A O 1
ATOM 1006 N N . SER A 1 139 ? 14.016 5.086 -2.586 1.00 85.12 139 SER A N 1
ATOM 1007 C CA . SER A 1 139 ? 12.774 5.105 -1.801 1.00 85.12 139 SER A CA 1
ATOM 1008 C C . SER A 1 139 ? 11.554 4.584 -2.547 1.00 85.12 139 SER A C 1
ATOM 1010 O O . SER A 1 139 ? 11.455 4.683 -3.766 1.00 85.12 139 SER A O 1
ATOM 1012 N N . GLY A 1 140 ? 10.585 4.080 -1.787 1.00 86.75 140 GLY A N 1
ATOM 1013 C CA . GLY A 1 140 ? 9.267 3.754 -2.303 1.00 86.75 140 GLY A CA 1
ATOM 1014 C C . GLY A 1 140 ? 8.183 4.079 -1.297 1.00 86.75 140 GLY A C 1
ATOM 1015 O O . GLY A 1 140 ? 8.370 3.898 -0.092 1.00 86.75 140 GLY A O 1
ATOM 1016 N N . THR A 1 141 ? 7.041 4.512 -1.809 1.00 91.12 141 THR A N 1
ATOM 1017 C CA . THR A 1 141 ? 5.857 4.857 -1.032 1.00 91.12 141 THR A CA 1
ATOM 1018 C C . THR A 1 141 ? 4.638 4.200 -1.663 1.00 91.12 141 THR A C 1
ATOM 1020 O O . THR A 1 141 ? 4.473 4.200 -2.879 1.00 91.12 141 THR A O 1
ATOM 1023 N N . ILE A 1 142 ? 3.775 3.627 -0.833 1.00 93.81 142 ILE A N 1
ATOM 1024 C CA . ILE A 1 142 ? 2.480 3.084 -1.230 1.00 93.81 142 ILE A CA 1
ATOM 1025 C C . ILE A 1 142 ? 1.415 3.876 -0.486 1.00 93.81 142 ILE A C 1
ATOM 1027 O O . ILE A 1 142 ? 1.328 3.821 0.741 1.00 93.81 142 ILE A O 1
ATOM 1031 N N . TYR A 1 143 ? 0.583 4.590 -1.226 1.00 94.62 143 TYR A N 1
ATOM 1032 C CA . TYR A 1 143 ? -0.611 5.235 -0.704 1.00 94.62 143 TYR A CA 1
ATOM 1033 C C . TYR A 1 143 ? -1.795 4.295 -0.882 1.00 94.62 143 TYR A C 1
ATOM 1035 O O . TYR A 1 143 ? -2.054 3.803 -1.979 1.00 94.62 143 TYR A O 1
ATOM 1043 N N . VAL A 1 144 ? -2.525 4.052 0.199 1.00 95.00 144 VAL A N 1
ATOM 1044 C CA . VAL A 1 144 ? -3.701 3.184 0.199 1.00 95.00 144 VAL A CA 1
ATOM 1045 C C . VAL A 1 144 ? -4.941 4.056 0.153 1.00 95.00 144 VAL A C 1
ATOM 1047 O O . VAL A 1 144 ? -5.108 4.951 0.986 1.00 95.00 144 VAL A O 1
ATOM 1050 N N . TYR A 1 145 ? -5.812 3.781 -0.810 1.00 90.25 145 TYR A N 1
ATOM 1051 C CA . TYR A 1 145 ? -7.088 4.452 -0.980 1.00 90.25 145 TYR A CA 1
ATOM 1052 C C . TYR A 1 145 ? -8.235 3.456 -0.891 1.00 90.25 145 TYR A C 1
ATOM 1054 O O . TYR A 1 145 ? -8.217 2.409 -1.540 1.00 90.25 145 TYR A O 1
ATOM 1062 N N . GLU A 1 146 ? -9.269 3.849 -0.164 1.00 89.38 146 GLU A N 1
ATOM 1063 C CA . GLU A 1 146 ? -10.577 3.206 -0.165 1.00 89.38 146 GLU A CA 1
ATOM 1064 C C . GLU A 1 146 ? -11.558 4.176 -0.828 1.00 89.38 146 GLU A C 1
ATOM 1066 O O . GLU A 1 146 ? -11.665 5.327 -0.406 1.00 89.38 146 GLU A O 1
ATOM 1071 N N . ASN A 1 147 ? -12.236 3.763 -1.904 1.00 84.56 147 ASN A N 1
ATOM 1072 C CA . ASN A 1 147 ? -13.180 4.626 -2.634 1.00 84.56 147 ASN A CA 1
ATOM 1073 C C . ASN A 1 147 ? -12.605 6.024 -2.963 1.00 84.56 147 ASN A C 1
ATOM 1075 O O . ASN A 1 147 ? -13.244 7.045 -2.719 1.00 84.56 147 ASN A O 1
ATOM 1079 N N . PHE A 1 148 ? -11.366 6.076 -3.472 1.00 79.81 148 PHE A N 1
ATOM 1080 C CA . PHE A 1 148 ? -10.600 7.306 -3.763 1.00 79.81 148 PHE A CA 1
ATOM 1081 C C . PHE A 1 148 ? -10.234 8.187 -2.555 1.00 79.81 148 PHE A C 1
ATOM 1083 O O . PHE A 1 148 ? -9.570 9.210 -2.729 1.00 79.81 148 PHE A O 1
ATOM 1090 N N . THR A 1 149 ? -10.570 7.778 -1.335 1.00 85.38 149 THR A N 1
ATOM 1091 C CA . THR A 1 149 ? -10.181 8.471 -0.103 1.00 85.38 149 THR A CA 1
ATOM 1092 C C . THR A 1 149 ? -8.868 7.889 0.418 1.00 85.38 149 THR A C 1
ATOM 1094 O O . THR A 1 149 ? -8.783 6.672 0.581 1.00 85.38 149 THR A O 1
ATOM 1097 N N . PRO A 1 150 ? -7.823 8.699 0.669 1.00 87.56 150 PRO A N 1
ATOM 1098 C CA . PRO A 1 150 ? -6.569 8.197 1.218 1.00 87.56 150 PRO A CA 1
ATOM 1099 C C . PRO A 1 150 ? -6.787 7.731 2.657 1.00 87.56 150 PRO A C 1
ATOM 1101 O O . PRO A 1 150 ? -7.121 8.525 3.537 1.00 87.56 150 PRO A O 1
ATOM 1104 N N . VAL A 1 151 ? -6.562 6.446 2.907 1.00 89.44 151 VAL A N 1
ATOM 1105 C CA . VAL A 1 151 ? -6.751 5.836 4.229 1.00 89.44 151 VAL A CA 1
ATOM 1106 C C . VAL A 1 151 ? -5.429 5.589 4.948 1.00 89.44 151 VAL A C 1
ATOM 1108 O O . VAL A 1 151 ? -5.370 5.617 6.178 1.00 89.44 151 VAL A O 1
ATOM 1111 N N . GLY A 1 152 ? -4.323 5.468 4.213 1.00 89.69 152 GLY A N 1
ATOM 1112 C CA . GLY A 1 152 ? -3.013 5.319 4.829 1.00 89.69 152 GLY A CA 1
ATOM 1113 C C . GLY A 1 152 ? -1.850 5.319 3.851 1.00 89.69 152 GLY A C 1
ATOM 1114 O O . GLY A 1 152 ? -2.024 5.447 2.640 1.00 89.69 152 GLY A O 1
ATOM 1115 N N . THR A 1 153 ? -0.652 5.197 4.411 1.00 92.06 153 THR A N 1
ATOM 1116 C CA . THR A 1 153 ? 0.603 5.240 3.659 1.00 92.06 153 THR A CA 1
ATOM 1117 C C . THR A 1 153 ? 1.568 4.223 4.239 1.00 92.06 153 THR A C 1
ATOM 1119 O O . THR A 1 153 ? 1.671 4.084 5.460 1.00 92.06 153 THR A O 1
ATOM 1122 N N . LEU A 1 154 ? 2.286 3.536 3.359 1.00 92.88 154 LEU A N 1
ATOM 1123 C CA . LEU A 1 154 ? 3.387 2.648 3.685 1.00 92.88 154 LEU A CA 1
ATOM 1124 C C . LEU A 1 154 ? 4.645 3.153 2.989 1.00 92.88 154 LEU A C 1
ATOM 1126 O O . LEU A 1 154 ? 4.610 3.500 1.813 1.00 92.88 154 LEU A O 1
ATOM 1130 N N . ILE A 1 155 ? 5.758 3.167 3.703 1.00 90.94 155 ILE A N 1
ATOM 1131 C CA . ILE A 1 155 ? 7.049 3.625 3.201 1.00 90.94 155 ILE A CA 1
ATOM 1132 C C . ILE A 1 155 ? 8.009 2.446 3.251 1.00 90.94 155 ILE A C 1
ATOM 1134 O O . ILE A 1 155 ? 8.024 1.672 4.216 1.00 90.94 155 ILE A O 1
ATOM 1138 N N . ALA A 1 156 ? 8.791 2.288 2.193 1.00 87.31 156 ALA A N 1
ATOM 1139 C CA . ALA A 1 156 ? 9.804 1.261 2.132 1.00 87.31 156 ALA A CA 1
ATOM 1140 C C . ALA A 1 156 ? 10.920 1.515 3.145 1.00 87.31 156 ALA A C 1
ATOM 1142 O O . ALA A 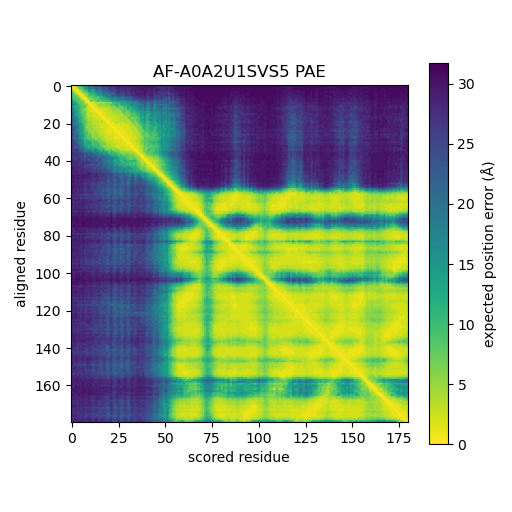1 156 ? 11.376 2.644 3.328 1.00 87.31 156 ALA A O 1
ATOM 1143 N N . ALA A 1 157 ? 11.430 0.443 3.744 1.00 74.81 157 ALA A N 1
ATOM 1144 C CA . ALA A 1 157 ? 12.672 0.528 4.494 1.00 74.81 157 ALA A CA 1
ATOM 1145 C C . ALA A 1 157 ? 13.853 0.829 3.552 1.00 74.81 157 ALA A C 1
ATOM 1147 O O . ALA A 1 157 ? 13.955 0.302 2.439 1.00 74.81 157 ALA A O 1
ATOM 1148 N N . THR A 1 158 ? 14.791 1.640 4.036 1.00 62.88 158 THR A N 1
ATOM 1149 C CA . THR A 1 158 ? 15.974 2.128 3.304 1.00 62.88 158 THR A CA 1
ATOM 1150 C C . THR A 1 158 ? 16.979 1.034 2.914 1.00 62.88 158 THR A C 1
ATOM 1152 O O . THR A 1 158 ? 17.920 1.302 2.175 1.00 62.88 158 THR A O 1
ATOM 1155 N N . GLN A 1 159 ? 16.790 -0.209 3.368 1.00 63.94 159 GLN A N 1
ATOM 1156 C CA . GLN A 1 159 ? 17.747 -1.311 3.204 1.00 63.94 159 GLN A CA 1
ATOM 1157 C C . GLN A 1 159 ? 17.550 -2.185 1.950 1.00 63.94 159 GLN A C 1
ATOM 1159 O O . GLN A 1 159 ? 18.217 -3.210 1.811 1.00 63.94 159 GLN A O 1
ATOM 1164 N N . TYR A 1 160 ? 16.644 -1.839 1.030 1.00 69.69 160 TYR A N 1
ATOM 1165 C CA . TYR A 1 160 ? 16.445 -2.650 -0.176 1.00 69.69 160 TYR A CA 1
ATOM 1166 C C . TYR A 1 160 ? 17.512 -2.353 -1.243 1.00 69.69 160 TYR A C 1
ATOM 1168 O O . TYR A 1 160 ? 17.528 -1.293 -1.863 1.00 69.69 160 TYR A O 1
ATOM 1176 N N . ALA A 1 161 ? 18.403 -3.318 -1.484 1.00 65.62 161 ALA A N 1
ATOM 1177 C CA . ALA A 1 161 ? 19.520 -3.183 -2.426 1.00 65.62 161 ALA A CA 1
ATOM 1178 C C . ALA A 1 161 ? 19.080 -2.868 -3.871 1.00 65.62 161 ALA A C 1
ATOM 1180 O O . ALA A 1 161 ? 19.803 -2.196 -4.605 1.00 65.62 161 ALA A O 1
ATOM 1181 N N . GLY A 1 162 ? 17.875 -3.293 -4.272 1.00 67.44 162 GLY A N 1
ATOM 1182 C CA . GLY A 1 162 ? 17.331 -3.010 -5.603 1.00 67.44 162 GLY A CA 1
ATOM 1183 C C . GLY A 1 162 ? 16.955 -1.542 -5.835 1.00 67.44 162 GLY A C 1
ATOM 1184 O O . GLY A 1 162 ? 16.698 -1.165 -6.975 1.00 67.44 162 GLY A O 1
ATOM 1185 N N . TRP A 1 163 ? 16.981 -0.690 -4.800 1.00 72.69 163 TRP A N 1
ATOM 1186 C CA . TRP A 1 163 ? 16.714 0.744 -4.937 1.00 72.69 163 TRP A CA 1
ATOM 1187 C C . TRP A 1 163 ? 17.715 1.475 -5.838 1.00 72.69 163 TRP A C 1
ATOM 1189 O O . TRP A 1 163 ? 17.338 2.436 -6.500 1.00 72.69 163 TRP A O 1
ATOM 1199 N N . GLN A 1 164 ? 18.983 1.052 -5.867 1.00 61.53 164 GLN A N 1
ATOM 1200 C CA . GLN A 1 164 ? 20.036 1.754 -6.618 1.00 61.53 164 GLN A CA 1
ATOM 1201 C C . GLN A 1 164 ? 19.890 1.600 -8.139 1.00 61.53 164 GLN A C 1
ATOM 1203 O O . GLN A 1 164 ? 20.367 2.443 -8.894 1.00 61.53 164 GLN A O 1
ATOM 1208 N N . GLY A 1 165 ? 19.219 0.533 -8.583 1.00 63.84 165 GLY A N 1
ATOM 1209 C CA . GLY A 1 165 ? 18.887 0.285 -9.988 1.00 63.84 165 GLY A CA 1
ATOM 1210 C C . GLY A 1 165 ? 17.438 0.619 -10.347 1.00 63.84 165 GLY A C 1
ATOM 1211 O O . GLY A 1 165 ? 17.041 0.414 -11.494 1.00 63.84 165 GLY A O 1
ATOM 1212 N N . ALA A 1 166 ? 16.641 1.100 -9.386 1.00 68.94 166 ALA A N 1
ATOM 1213 C CA . ALA A 1 166 ? 15.236 1.407 -9.609 1.00 68.94 166 ALA A CA 1
ATOM 1214 C C . ALA A 1 166 ? 15.095 2.668 -10.473 1.00 68.94 166 ALA A C 1
ATOM 1216 O O . ALA A 1 166 ? 15.703 3.705 -10.206 1.00 68.94 166 ALA A O 1
ATOM 1217 N N . ARG A 1 167 ? 14.269 2.581 -11.517 1.00 73.50 167 ARG A N 1
ATOM 1218 C CA . ARG A 1 167 ? 13.801 3.755 -12.263 1.00 73.50 167 ARG A CA 1
ATOM 1219 C C . ARG A 1 167 ? 12.628 4.388 -11.524 1.00 73.50 167 ARG A C 1
ATOM 1221 O O . ARG A 1 167 ? 11.959 3.723 -10.738 1.00 73.50 167 ARG A O 1
ATOM 1228 N N . ASN A 1 168 ? 12.368 5.662 -11.813 1.00 80.44 168 ASN A N 1
ATOM 1229 C CA . ASN A 1 168 ? 11.157 6.311 -11.331 1.00 80.44 168 ASN A CA 1
ATOM 1230 C C . ASN A 1 168 ? 9.929 5.567 -11.863 1.00 80.44 168 ASN A C 1
ATOM 1232 O O . ASN A 1 168 ? 9.824 5.324 -13.065 1.00 80.44 168 ASN A O 1
ATOM 1236 N N . PHE A 1 169 ? 9.003 5.246 -10.971 1.00 81.44 169 PHE A N 1
ATOM 1237 C CA . PHE A 1 169 ? 7.724 4.643 -11.301 1.00 81.44 169 PHE A CA 1
ATOM 1238 C C . PHE A 1 169 ? 6.621 5.264 -10.454 1.00 81.44 169 PHE A C 1
ATOM 1240 O O . PHE A 1 169 ? 6.805 5.519 -9.267 1.00 81.44 169 PHE A O 1
ATOM 1247 N N . SER A 1 170 ? 5.472 5.486 -11.083 1.00 86.25 170 SER A N 1
ATOM 1248 C CA . SER A 1 170 ? 4.237 5.895 -10.428 1.00 86.25 170 SER A CA 1
ATOM 1249 C C . SER A 1 170 ? 3.082 5.136 -11.071 1.00 86.25 170 SER A C 1
ATOM 1251 O O . SER A 1 170 ? 3.009 5.051 -12.302 1.00 86.25 170 SER A O 1
ATOM 1253 N N . GLY A 1 171 ? 2.205 4.549 -10.257 1.00 85.94 171 GLY A N 1
ATOM 1254 C CA . GLY A 1 171 ? 1.125 3.735 -10.790 1.00 85.94 171 GLY A CA 1
ATOM 1255 C C . GLY A 1 171 ? 0.072 3.276 -9.802 1.00 85.94 171 GLY A C 1
ATOM 1256 O O . GLY A 1 171 ? 0.358 3.045 -8.632 1.00 85.94 171 GLY A O 1
ATOM 1257 N N . ASP A 1 172 ? -1.148 3.100 -10.308 1.00 90.44 172 ASP A N 1
ATOM 1258 C CA . ASP A 1 172 ? -2.281 2.583 -9.545 1.00 90.44 172 ASP A CA 1
ATOM 1259 C C . ASP A 1 172 ? -2.480 1.074 -9.729 1.00 90.44 172 ASP A C 1
ATOM 1261 O O . ASP A 1 172 ? -2.525 0.544 -10.842 1.00 90.44 172 ASP A O 1
ATOM 1265 N N . VAL A 1 173 ? -2.691 0.389 -8.611 1.00 91.94 173 VAL A N 1
ATOM 1266 C CA . VAL A 1 173 ? -3.002 -1.038 -8.544 1.00 91.94 173 VAL A CA 1
ATOM 1267 C C . VAL A 1 173 ? -4.280 -1.228 -7.751 1.00 91.94 173 VAL A C 1
ATOM 1269 O O . VAL A 1 173 ? -4.433 -0.660 -6.676 1.00 91.94 173 VAL A O 1
ATOM 1272 N N . TYR A 1 174 ? -5.191 -2.052 -8.253 1.00 94.56 174 TYR A N 1
ATOM 1273 C CA . TYR A 1 174 ? -6.460 -2.339 -7.591 1.00 94.56 174 TYR A CA 1
ATOM 1274 C C . TYR A 1 174 ? -6.451 -3.778 -7.089 1.00 94.56 174 TYR A C 1
ATOM 1276 O O . TYR A 1 174 ? -6.087 -4.699 -7.825 1.00 94.56 174 TYR A O 1
ATOM 1284 N N . GLY A 1 175 ? -6.827 -3.980 -5.831 1.00 94.62 175 GLY A N 1
ATOM 1285 C CA . GLY A 1 175 ? -6.736 -5.287 -5.193 1.00 94.62 175 GLY A CA 1
ATOM 1286 C C . GLY A 1 175 ? -7.490 -5.369 -3.880 1.00 94.62 175 GLY A C 1
ATOM 1287 O O . GLY A 1 175 ? -8.227 -4.456 -3.518 1.00 94.62 175 GLY A O 1
ATOM 1288 N N . TYR A 1 176 ? -7.286 -6.475 -3.177 1.00 95.44 176 TYR A N 1
ATOM 1289 C CA . TYR A 1 176 ? -7.963 -6.776 -1.920 1.00 95.44 176 TYR A CA 1
ATOM 1290 C C . TYR A 1 176 ? -6.962 -7.264 -0.882 1.00 95.44 176 TYR A C 1
ATOM 1292 O O . TYR A 1 176 ? -5.988 -7.949 -1.218 1.00 95.44 176 TYR A O 1
ATOM 1300 N N . PHE A 1 177 ? -7.244 -6.943 0.379 1.00 93.62 177 PHE A N 1
ATOM 1301 C CA . PHE A 1 177 ? -6.634 -7.612 1.518 1.00 93.62 177 PHE A CA 1
ATOM 1302 C C . PHE A 1 177 ? -7.466 -8.836 1.918 1.00 93.62 177 PHE A C 1
ATOM 1304 O O . PHE A 1 177 ? -8.698 -8.777 1.959 1.00 93.62 177 PHE A O 1
ATOM 1311 N N . TYR A 1 178 ? -6.787 -9.926 2.261 1.00 92.69 178 TYR A N 1
ATOM 1312 C CA . TYR A 1 178 ? -7.380 -11.163 2.768 1.00 92.69 178 TYR A CA 1
ATOM 1313 C C . TYR A 1 178 ? -6.720 -11.528 4.090 1.00 92.69 178 TYR A C 1
ATOM 1315 O O . TYR A 1 178 ? -5.525 -11.303 4.248 1.00 92.69 178 TYR A O 1
ATOM 1323 N N . LEU A 1 179 ? -7.465 -12.109 5.029 1.00 91.12 179 LEU A N 1
ATOM 1324 C CA . LEU A 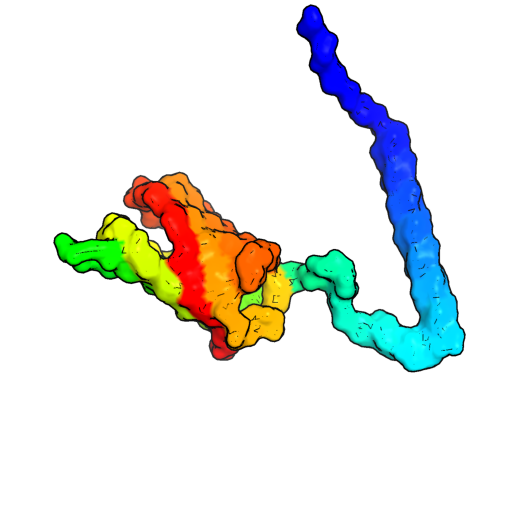1 179 ? -6.856 -12.685 6.230 1.00 91.12 179 LEU A CA 1
ATOM 1325 C C . LEU A 1 179 ? -5.963 -13.867 5.831 1.00 91.12 179 LEU A C 1
ATOM 1327 O O . LEU A 1 179 ? -6.381 -14.706 5.031 1.00 91.12 179 LEU A O 1
ATOM 1331 N N . SER A 1 180 ? -4.741 -13.884 6.366 1.00 78.62 180 SER A N 1
ATOM 1332 C CA . SER A 1 180 ? -3.775 -14.978 6.196 1.00 78.62 180 SER A CA 1
ATOM 1333 C C . SER A 1 180 ? -4.030 -16.123 7.164 1.00 78.62 180 SER A C 1
ATOM 1335 O O . SER A 1 180 ? -4.418 -15.835 8.321 1.00 78.62 180 SER A O 1
#